Protein AF-A0A924TWP7-F1 (afdb_monomer)

Solvent-accessible surface area (backbone atoms only — not comparable to full-atom values): 13805 Å² total; per-residue (Å²): 132,96,75,80,80,77,83,76,76,81,93,48,78,92,70,62,87,70,60,68,44,58,53,52,45,54,48,52,57,22,27,45,23,12,61,74,40,80,35,20,64,50,26,69,72,67,73,44,86,39,40,31,31,48,67,38,60,46,80,79,21,34,34,19,25,21,45,32,36,36,64,39,93,91,61,55,53,77,50,73,31,76,46,66,52,98,64,91,44,61,69,41,100,81,49,30,6,54,65,56,13,35,57,56,46,44,59,49,48,63,60,74,47,62,92,56,79,81,39,74,84,79,81,81,48,82,62,47,38,77,56,93,95,43,73,38,49,45,96,49,68,85,62,85,61,86,90,68,79,92,62,83,88,76,73,76,83,79,72,94,74,83,86,88,87,80,89,77,81,88,76,80,86,76,80,84,77,79,77,79,79,80,77,75,80,75,82,75,78,78,78,76,80,77,80,81,78,81,81,77,83,78,81,80,82,79,82,85,75,134

Structure (mmCIF, N/CA/C/O backbone):
data_AF-A0A924TWP7-F1
#
_entry.id   AF-A0A924TWP7-F1
#
loop_
_atom_site.group_PDB
_atom_site.id
_atom_site.type_symbol
_atom_site.label_atom_id
_atom_site.label_alt_id
_atom_site.label_comp_id
_atom_site.label_asym_id
_atom_site.label_entity_id
_atom_site.label_seq_id
_atom_site.pdbx_PDB_ins_code
_atom_site.Cartn_x
_atom_site.Cartn_y
_atom_site.Cartn_z
_atom_site.occupancy
_atom_site.B_iso_or_equiv
_atom_site.auth_seq_id
_atom_site.auth_comp_id
_atom_site.auth_asym_id
_atom_site.auth_atom_id
_atom_site.pdbx_PDB_model_num
ATOM 1 N N . VAL A 1 1 ? -22.968 1.587 -1.495 1.00 69.06 1 VAL A N 1
ATOM 2 C CA . VAL A 1 1 ? -22.016 2.551 -2.088 1.00 69.06 1 VAL A CA 1
ATOM 3 C C . VAL A 1 1 ? -22.527 3.937 -1.753 1.00 69.06 1 VAL A C 1
ATOM 5 O O . VAL A 1 1 ? -23.678 4.209 -2.061 1.00 69.06 1 VAL A O 1
ATOM 8 N N . VAL A 1 2 ? -21.747 4.742 -1.027 1.00 81.56 2 VAL A N 1
ATOM 9 C CA . VAL A 1 2 ? -22.157 6.107 -0.625 1.00 81.56 2 VAL A CA 1
ATOM 10 C C . VAL A 1 2 ? -21.850 7.114 -1.738 1.00 81.56 2 VAL A C 1
ATOM 12 O O . VAL A 1 2 ? -22.566 8.093 -1.907 1.00 81.56 2 VAL A O 1
ATOM 15 N N . PHE A 1 3 ? -20.821 6.833 -2.538 1.00 88.38 3 PHE A N 1
ATOM 16 C CA . PHE A 1 3 ? -20.435 7.604 -3.709 1.00 88.38 3 PHE A CA 1
ATOM 17 C C . PHE A 1 3 ? -19.711 6.695 -4.706 1.00 88.38 3 PHE A C 1
ATOM 19 O O . PHE A 1 3 ? -18.926 5.838 -4.297 1.00 88.38 3 PHE A O 1
ATOM 26 N N . GLU A 1 4 ? -19.966 6.892 -5.997 1.00 89.19 4 GLU A N 1
ATOM 27 C CA . GLU A 1 4 ? -19.262 6.229 -7.092 1.00 89.19 4 GLU A CA 1
ATOM 28 C C . GLU A 1 4 ? -18.694 7.303 -8.018 1.00 89.19 4 GLU A C 1
ATOM 30 O O . GLU A 1 4 ? -19.421 8.172 -8.501 1.00 89.19 4 GLU A O 1
ATOM 35 N N . ALA A 1 5 ? -17.378 7.273 -8.221 1.00 87.44 5 ALA A N 1
ATOM 36 C CA . ALA A 1 5 ? -16.719 8.217 -9.109 1.00 87.44 5 ALA A CA 1
ATOM 37 C C . ALA A 1 5 ? -17.000 7.846 -10.577 1.00 87.44 5 ALA A C 1
ATOM 39 O O . ALA A 1 5 ? -17.035 6.657 -10.904 1.00 87.44 5 ALA A O 1
ATOM 40 N N . PRO A 1 6 ? -17.151 8.832 -11.480 1.00 89.69 6 PRO A N 1
ATOM 41 C CA . PRO A 1 6 ? -17.214 8.551 -12.909 1.00 89.69 6 PRO A CA 1
ATOM 42 C C . PRO A 1 6 ? -15.931 7.854 -13.378 1.00 89.69 6 PRO A C 1
ATOM 44 O O . PRO A 1 6 ? -14.857 8.041 -12.799 1.00 89.69 6 PRO A O 1
ATOM 47 N N . ALA A 1 7 ? -16.044 7.061 -14.447 1.00 85.88 7 ALA A N 1
ATOM 48 C CA . ALA A 1 7 ? -14.907 6.336 -14.999 1.00 85.88 7 ALA A CA 1
ATOM 49 C C . ALA A 1 7 ? -13.755 7.305 -15.340 1.00 85.88 7 ALA A C 1
ATOM 51 O O . ALA A 1 7 ? -14.000 8.347 -15.960 1.00 85.88 7 ALA A O 1
ATOM 52 N N . PRO A 1 8 ? -12.506 6.987 -14.950 1.00 81.62 8 PRO A N 1
ATOM 53 C CA . PRO A 1 8 ? -11.372 7.839 -15.265 1.00 81.62 8 PRO A CA 1
ATOM 54 C C . PRO A 1 8 ? -11.138 7.883 -16.783 1.00 81.62 8 PRO A C 1
ATOM 56 O O . PRO A 1 8 ? -11.470 6.922 -17.487 1.00 81.62 8 PRO A O 1
ATOM 59 N N . PRO A 1 9 ? -10.538 8.969 -17.302 1.00 82.50 9 PRO A N 1
ATOM 60 C CA . PRO A 1 9 ? -10.109 9.013 -18.693 1.00 82.50 9 PRO A CA 1
ATOM 61 C C . PRO A 1 9 ? -9.115 7.883 -18.993 1.00 82.50 9 PRO A C 1
ATOM 63 O O . PRO A 1 9 ? -8.478 7.326 -18.091 1.00 82.50 9 PRO A O 1
ATOM 66 N N . ALA A 1 10 ? -8.974 7.549 -20.278 1.00 84.25 10 ALA A N 1
ATOM 67 C CA . ALA A 1 10 ? -7.990 6.568 -20.719 1.00 84.25 10 ALA A CA 1
ATOM 68 C C . ALA A 1 10 ? -6.587 6.962 -20.232 1.00 84.25 10 ALA A C 1
ATOM 70 O O . ALA A 1 10 ? -6.223 8.138 -20.223 1.00 84.25 10 ALA A O 1
ATOM 71 N N . ARG A 1 11 ? -5.805 5.966 -19.802 1.00 82.88 11 ARG A N 1
ATOM 72 C CA . ARG A 1 11 ? -4.434 6.187 -19.337 1.00 82.88 11 ARG A CA 1
ATOM 73 C C . ARG A 1 11 ? -3.585 6.661 -20.515 1.00 82.88 11 ARG A C 1
ATOM 75 O O . ARG A 1 11 ? -3.442 5.931 -21.490 1.00 82.88 11 ARG A O 1
ATOM 82 N N . ASP A 1 12 ? -3.037 7.862 -20.391 1.00 85.94 12 ASP A N 1
ATOM 83 C CA . ASP A 1 12 ? -2.164 8.502 -21.372 1.00 85.94 12 ASP A CA 1
ATOM 84 C C . ASP A 1 12 ? -0.807 8.789 -20.719 1.00 85.94 12 ASP A C 1
ATOM 86 O O . ASP A 1 12 ? -0.738 9.247 -19.575 1.00 85.94 12 ASP A O 1
ATOM 90 N N . GLU A 1 13 ? 0.274 8.531 -21.450 1.00 87.88 13 GLU A N 1
ATOM 91 C CA . GLU A 1 13 ? 1.634 8.866 -21.033 1.00 87.88 13 GLU A CA 1
ATOM 92 C C . GLU A 1 13 ? 1.815 10.369 -20.802 1.00 87.88 13 GLU A C 1
ATOM 94 O O . GLU A 1 13 ? 2.573 10.761 -19.914 1.00 87.88 13 GLU A O 1
ATOM 99 N N . ALA A 1 14 ? 1.059 11.218 -21.505 1.00 89.12 14 ALA A N 1
ATOM 100 C CA . ALA A 1 14 ? 1.042 12.658 -21.256 1.00 89.12 14 ALA A CA 1
ATOM 101 C C . ALA A 1 14 ? 0.531 13.028 -19.846 1.00 89.12 14 ALA A C 1
ATOM 103 O O . ALA A 1 14 ? 0.835 14.111 -19.347 1.00 89.12 14 ALA A O 1
ATOM 104 N N . LEU A 1 15 ? -0.217 12.135 -19.185 1.00 88.75 15 LEU A N 1
ATOM 105 C CA . LEU A 1 15 ? -0.714 12.309 -17.815 1.00 88.75 15 LEU A CA 1
ATOM 106 C C . LEU A 1 15 ? 0.219 11.693 -16.756 1.00 88.75 15 LEU A C 1
ATOM 108 O O . LEU A 1 15 ? -0.098 11.724 -15.563 1.00 88.75 15 LEU A O 1
ATOM 112 N N . ARG A 1 16 ? 1.362 11.112 -17.150 1.00 90.81 16 ARG A N 1
ATOM 113 C CA . ARG A 1 16 ? 2.301 10.486 -16.211 1.00 90.81 16 ARG A CA 1
ATOM 114 C C . ARG A 1 16 ? 2.995 11.543 -15.350 1.00 90.81 16 ARG A C 1
ATOM 116 O O . ARG A 1 16 ? 3.840 12.297 -15.816 1.00 90.81 16 ARG A O 1
ATOM 123 N N . VAL A 1 17 ? 2.699 11.518 -14.051 1.00 94.94 17 VAL A N 1
ATOM 124 C CA . VAL A 1 17 ? 3.269 12.452 -13.063 1.00 94.94 17 VAL A CA 1
ATOM 125 C C . VAL A 1 17 ? 4.512 11.924 -12.335 1.00 94.94 17 VAL A C 1
ATOM 127 O O . VAL A 1 17 ? 5.254 12.709 -11.753 1.00 94.94 17 VAL A O 1
ATOM 130 N N . VAL A 1 18 ? 4.763 10.608 -12.358 1.00 94.81 18 VAL A N 1
ATOM 131 C CA . VAL A 1 18 ? 5.907 9.976 -11.675 1.00 94.81 18 VAL A CA 1
ATOM 132 C C . VAL A 1 18 ? 6.685 9.070 -12.645 1.00 94.81 18 VAL A C 1
ATOM 134 O O . VAL A 1 18 ? 6.067 8.264 -13.346 1.00 94.81 18 VAL A O 1
ATOM 137 N N . PRO A 1 19 ? 8.032 9.144 -12.691 1.00 94.44 19 PRO A N 1
ATOM 138 C CA . PRO A 1 19 ? 8.855 8.250 -13.511 1.00 94.44 19 PRO A CA 1
ATOM 139 C C . PRO A 1 19 ? 8.713 6.767 -13.133 1.00 94.44 19 PRO A C 1
ATOM 141 O O . PRO A 1 19 ? 8.590 6.430 -11.956 1.00 94.44 19 PRO A O 1
ATOM 144 N N . ALA A 1 20 ? 8.840 5.867 -14.118 1.00 93.50 20 ALA A N 1
ATOM 145 C CA . ALA A 1 20 ? 8.705 4.416 -13.913 1.00 93.50 20 ALA A CA 1
ATOM 146 C C . ALA A 1 20 ? 9.654 3.865 -12.836 1.00 93.50 20 ALA A C 1
ATOM 148 O O . ALA A 1 20 ? 9.230 3.103 -11.972 1.00 93.50 20 ALA A O 1
ATOM 149 N N . ARG A 1 21 ? 10.924 4.293 -12.850 1.00 95.56 21 ARG A N 1
ATOM 150 C CA . ARG A 1 21 ? 11.940 3.879 -11.869 1.00 95.56 21 ARG A CA 1
ATOM 151 C C . ARG A 1 21 ? 11.564 4.226 -10.424 1.00 95.56 21 ARG A C 1
ATOM 153 O O . ARG A 1 21 ? 11.790 3.423 -9.526 1.00 95.56 21 ARG A O 1
ATOM 160 N N . ASN A 1 22 ? 10.924 5.380 -10.209 1.00 96.12 22 ASN A N 1
ATOM 161 C CA . ASN A 1 22 ? 10.485 5.805 -8.882 1.00 96.12 22 ASN A CA 1
ATOM 162 C C . ASN A 1 22 ? 9.318 4.927 -8.414 1.00 96.12 22 ASN A C 1
ATOM 164 O O . ASN A 1 22 ? 9.347 4.429 -7.295 1.00 96.12 22 ASN A O 1
ATOM 168 N N . VAL A 1 23 ? 8.332 4.688 -9.290 1.00 94.75 23 VAL A N 1
ATOM 169 C CA . VAL A 1 23 ? 7.201 3.789 -8.999 1.00 94.75 23 VAL A CA 1
ATOM 170 C C . VAL A 1 23 ? 7.698 2.385 -8.662 1.00 94.75 23 VAL A C 1
ATOM 172 O O . VAL A 1 23 ? 7.241 1.797 -7.689 1.00 94.75 23 VAL A O 1
ATOM 175 N N . PHE A 1 24 ? 8.658 1.857 -9.422 1.00 95.62 24 PHE A N 1
ATOM 176 C CA . PHE A 1 24 ? 9.210 0.526 -9.189 1.00 95.62 24 PHE A CA 1
ATOM 177 C C . PHE A 1 24 ? 9.877 0.398 -7.810 1.00 95.62 24 PHE A C 1
ATOM 179 O O . PHE A 1 24 ? 9.584 -0.542 -7.067 1.00 95.62 24 PHE A O 1
ATOM 186 N N . ILE A 1 25 ? 10.722 1.363 -7.432 1.00 95.94 25 ILE A N 1
ATOM 187 C CA . ILE A 1 25 ? 11.381 1.365 -6.118 1.00 95.94 25 ILE A CA 1
ATOM 188 C C . ILE A 1 25 ? 10.347 1.535 -5.000 1.00 95.94 25 ILE A C 1
ATOM 190 O O . ILE A 1 25 ? 10.353 0.767 -4.042 1.00 95.94 25 ILE A O 1
ATOM 194 N N . THR A 1 26 ? 9.403 2.473 -5.131 1.00 96.38 26 THR A N 1
ATOM 195 C CA . THR A 1 26 ? 8.332 2.652 -4.136 1.00 96.38 26 THR A CA 1
ATOM 196 C C . THR A 1 26 ? 7.483 1.392 -3.980 1.00 96.38 26 THR A C 1
ATOM 198 O O . THR A 1 26 ? 7.191 0.993 -2.856 1.00 96.38 26 THR A O 1
ATOM 201 N N . ASN A 1 27 ? 7.128 0.725 -5.078 1.00 95.69 27 ASN A N 1
ATOM 202 C CA . ASN A 1 27 ? 6.393 -0.534 -5.023 1.00 95.69 27 ASN A CA 1
ATOM 203 C C . ASN A 1 27 ? 7.212 -1.624 -4.336 1.00 95.69 27 ASN A C 1
ATOM 205 O O . ASN A 1 27 ? 6.659 -2.355 -3.527 1.00 95.69 27 ASN A O 1
ATOM 209 N N . SER A 1 28 ? 8.516 -1.712 -4.594 1.00 95.12 28 SER A N 1
ATOM 210 C CA . SER A 1 28 ? 9.382 -2.679 -3.907 1.00 95.12 28 SER A CA 1
ATOM 211 C C . SER A 1 28 ? 9.345 -2.469 -2.389 1.00 95.12 28 SER A C 1
ATOM 213 O O . SER A 1 28 ? 8.992 -3.385 -1.652 1.00 95.12 28 SER A O 1
ATOM 215 N N . LEU A 1 29 ? 9.523 -1.224 -1.933 1.00 96.06 29 LEU A N 1
ATOM 216 C CA . LEU A 1 29 ? 9.436 -0.869 -0.511 1.00 96.06 29 LEU A CA 1
ATOM 217 C C . LEU A 1 29 ? 8.052 -1.173 0.097 1.00 96.06 29 LEU A C 1
ATOM 219 O O . LEU A 1 29 ? 7.942 -1.641 1.230 1.00 96.06 29 LEU A O 1
ATOM 223 N N . LEU A 1 30 ? 6.968 -0.917 -0.639 1.00 97.56 30 LEU A N 1
ATOM 224 C CA . LEU A 1 30 ? 5.604 -1.218 -0.184 1.00 97.56 30 LEU A CA 1
ATOM 225 C C . LEU A 1 30 ? 5.290 -2.721 -0.191 1.00 97.56 30 LEU A C 1
ATOM 227 O O . LEU A 1 30 ? 4.427 -3.162 0.574 1.00 97.56 30 LEU A O 1
ATOM 231 N N . ASN A 1 31 ? 5.959 -3.503 -1.040 1.00 96.44 31 ASN A N 1
ATOM 232 C CA . ASN A 1 31 ? 5.867 -4.960 -1.027 1.00 96.44 31 ASN A CA 1
ATOM 233 C C . ASN A 1 31 ? 6.512 -5.514 0.239 1.00 96.44 31 ASN A C 1
ATOM 235 O O . ASN A 1 31 ? 5.905 -6.334 0.919 1.00 96.44 31 ASN A O 1
ATOM 239 N N . ASP A 1 32 ? 7.681 -4.996 0.606 1.00 96.19 32 ASP A N 1
ATOM 240 C CA . ASP A 1 32 ? 8.405 -5.395 1.812 1.00 96.19 32 ASP A CA 1
ATOM 241 C C . ASP A 1 32 ? 7.600 -5.122 3.087 1.00 96.19 32 ASP A C 1
ATOM 243 O O . ASP A 1 32 ? 7.506 -5.975 3.976 1.00 96.19 32 ASP A O 1
ATOM 247 N N . VAL A 1 33 ? 6.896 -3.987 3.148 1.00 97.06 33 VAL A N 1
ATOM 248 C CA . VAL A 1 33 ? 5.952 -3.702 4.242 1.00 97.06 33 VAL A CA 1
ATOM 249 C C . VAL A 1 33 ? 4.853 -4.767 4.340 1.00 97.06 33 VAL A C 1
ATOM 251 O O . VAL A 1 33 ? 4.485 -5.166 5.450 1.00 97.06 33 VAL A O 1
ATOM 254 N N . ALA A 1 34 ? 4.337 -5.233 3.202 1.00 96.31 34 ALA A N 1
ATOM 255 C CA . ALA A 1 34 ? 3.308 -6.269 3.122 1.00 96.31 34 ALA A CA 1
ATOM 256 C C . ALA A 1 34 ? 3.856 -7.695 3.302 1.00 96.31 34 ALA A C 1
ATOM 258 O O . ALA A 1 34 ? 3.082 -8.597 3.626 1.00 96.31 34 ALA A O 1
ATOM 259 N N . ARG A 1 35 ? 5.164 -7.895 3.116 1.00 94.69 35 ARG A N 1
ATOM 260 C CA . ARG A 1 35 ? 5.851 -9.186 3.223 1.00 94.69 35 ARG A CA 1
ATOM 261 C C . ARG A 1 35 ? 6.365 -9.460 4.636 1.00 94.69 35 ARG A C 1
ATOM 263 O O . ARG A 1 35 ? 6.131 -10.543 5.163 1.00 94.69 35 ARG A O 1
ATOM 270 N N . TYR A 1 36 ? 7.050 -8.496 5.250 1.00 94.50 36 TYR A N 1
ATOM 271 C CA . TYR A 1 36 ? 7.673 -8.646 6.576 1.00 94.50 36 TYR A CA 1
ATOM 272 C C . TYR A 1 36 ? 7.558 -7.412 7.485 1.00 94.50 36 TYR A C 1
ATOM 274 O O . TYR A 1 36 ? 7.941 -7.480 8.650 1.00 94.50 36 TYR A O 1
ATOM 282 N N . GLY A 1 37 ? 7.019 -6.292 6.998 1.00 93.88 37 GLY A N 1
ATOM 283 C CA . GLY A 1 37 ? 6.804 -5.098 7.815 1.00 93.88 37 GLY A CA 1
ATOM 284 C C . GLY A 1 37 ? 5.494 -5.102 8.609 1.00 93.88 37 GLY A C 1
ATOM 285 O O . GLY A 1 37 ? 4.889 -6.131 8.911 1.00 93.88 37 GLY A O 1
ATOM 286 N N . THR A 1 38 ? 5.005 -3.901 8.923 1.00 94.81 38 THR A N 1
ATOM 287 C CA . THR A 1 38 ? 3.778 -3.694 9.713 1.00 94.81 38 THR A CA 1
ATOM 288 C C . THR A 1 38 ? 2.507 -4.236 9.053 1.00 94.81 38 THR A C 1
ATOM 290 O O . THR A 1 38 ? 1.477 -4.346 9.719 1.00 94.81 38 THR A O 1
ATOM 293 N N . ALA A 1 39 ? 2.562 -4.585 7.764 1.00 95.50 39 ALA A N 1
ATOM 294 C CA . ALA A 1 39 ? 1.454 -5.150 7.009 1.00 95.50 39 ALA A CA 1
ATOM 295 C C . ALA A 1 39 ? 1.659 -6.624 6.626 1.00 95.50 39 ALA A C 1
ATOM 297 O O . ALA A 1 39 ? 0.880 -7.136 5.826 1.00 95.50 39 ALA A O 1
ATOM 298 N N . ALA A 1 40 ? 2.638 -7.323 7.218 1.00 95.38 40 ALA A N 1
ATOM 299 C CA . ALA A 1 40 ? 2.990 -8.714 6.893 1.00 95.38 40 ALA A CA 1
ATOM 300 C C . ALA A 1 40 ? 1.792 -9.688 6.857 1.00 95.38 40 ALA A C 1
ATOM 302 O O . ALA A 1 40 ? 1.765 -10.650 6.087 1.00 95.38 40 ALA A O 1
ATOM 303 N N . ARG A 1 41 ? 0.750 -9.426 7.664 1.00 96.00 41 ARG A N 1
ATOM 304 C CA . ARG A 1 41 ? -0.482 -10.234 7.669 1.00 96.00 41 ARG A CA 1
ATOM 305 C C . ARG A 1 41 ? -1.215 -10.224 6.324 1.00 96.00 41 ARG A C 1
ATOM 307 O O . ARG A 1 41 ? -1.920 -11.187 6.051 1.00 96.00 41 ARG A O 1
ATOM 314 N N . ALA A 1 42 ? -1.054 -9.191 5.493 1.00 97.19 42 ALA A N 1
ATOM 315 C CA . ALA A 1 42 ? -1.691 -9.107 4.181 1.00 97.19 42 ALA A CA 1
ATOM 316 C C . ALA A 1 42 ? -1.270 -10.273 3.281 1.00 97.19 42 ALA A C 1
ATOM 318 O O . ALA A 1 42 ? -2.115 -11.067 2.868 1.00 97.19 42 ALA A O 1
ATOM 319 N N . GLN A 1 43 ? 0.035 -10.416 3.026 1.00 96.81 43 GLN A N 1
ATOM 320 C CA . GLN A 1 43 ? 0.546 -11.528 2.225 1.00 96.81 43 GLN A CA 1
ATOM 321 C C . GLN A 1 43 ? 0.416 -12.857 2.971 1.00 96.81 43 GLN A C 1
ATOM 323 O O . GLN A 1 43 ? 0.016 -13.849 2.365 1.00 96.81 43 GLN A O 1
ATOM 328 N N . GLY A 1 44 ? 0.675 -12.874 4.284 1.00 96.88 44 GLY A N 1
ATOM 329 C CA . GLY A 1 44 ? 0.597 -14.093 5.091 1.00 96.88 44 GLY A CA 1
ATOM 330 C C . GLY A 1 44 ? -0.791 -14.746 5.111 1.00 96.88 44 GLY A C 1
ATOM 331 O O . GLY A 1 44 ? -0.881 -15.969 5.094 1.00 96.88 44 GLY A O 1
ATOM 332 N N . GLN A 1 45 ? -1.872 -13.957 5.119 1.00 97.75 45 GLN A N 1
ATOM 333 C CA . GLN A 1 45 ? -3.242 -14.489 5.132 1.00 97.75 45 GLN A CA 1
ATOM 334 C C . GLN A 1 45 ? -3.821 -14.711 3.734 1.00 97.75 45 GLN A C 1
ATOM 336 O O . GLN A 1 45 ? -4.594 -15.646 3.542 1.00 97.75 45 GLN A O 1
ATOM 341 N N . LEU A 1 46 ? -3.472 -13.865 2.759 1.00 97.06 46 LEU A N 1
ATOM 342 C CA . LEU A 1 46 ? -3.989 -13.996 1.393 1.00 97.06 46 LEU A CA 1
ATOM 343 C C . LEU A 1 46 ? -3.175 -14.977 0.541 1.00 97.06 46 LEU A C 1
ATOM 345 O O . LEU A 1 46 ? -3.679 -15.444 -0.477 1.00 97.06 46 LEU A O 1
ATOM 349 N N . GLY A 1 47 ? -1.943 -15.305 0.944 1.00 96.06 47 GLY A N 1
ATOM 350 C CA . GLY A 1 47 ? -1.073 -16.251 0.243 1.00 96.06 47 GLY A CA 1
ATOM 351 C C . GLY A 1 47 ? -0.568 -15.729 -1.104 1.00 96.06 47 GLY A C 1
ATOM 352 O O . GLY A 1 47 ? -0.429 -16.502 -2.050 1.00 96.06 47 GLY A O 1
ATOM 353 N N . ARG A 1 48 ? -0.341 -14.415 -1.223 1.00 94.69 48 ARG A N 1
ATOM 354 C CA . ARG A 1 48 ? 0.013 -13.754 -2.489 1.00 94.69 48 ARG A CA 1
ATOM 355 C C . ARG A 1 48 ? 1.184 -12.795 -2.320 1.00 94.69 48 ARG A C 1
ATOM 357 O O . ARG A 1 48 ? 1.194 -12.024 -1.370 1.00 94.69 48 ARG A O 1
ATOM 364 N N . GLY A 1 49 ? 2.119 -12.805 -3.271 1.00 95.12 49 GLY A N 1
ATOM 365 C CA . GLY A 1 49 ? 3.269 -11.888 -3.301 1.00 95.12 49 GLY A CA 1
ATOM 366 C C . GLY A 1 49 ? 3.025 -10.581 -4.065 1.00 95.12 49 GLY A C 1
ATOM 367 O O . GLY A 1 49 ? 3.851 -9.677 -4.005 1.00 95.12 49 GLY A O 1
ATOM 368 N N . ASP A 1 50 ? 1.893 -10.453 -4.762 1.00 95.81 50 ASP A N 1
ATOM 369 C CA . ASP A 1 50 ? 1.542 -9.292 -5.593 1.00 95.81 50 ASP A CA 1
ATOM 370 C C . ASP A 1 50 ? 0.760 -8.209 -4.829 1.00 95.81 50 ASP A C 1
ATOM 372 O O . ASP A 1 50 ? 0.007 -7.436 -5.427 1.00 95.81 50 ASP A O 1
ATOM 376 N N . LEU A 1 51 ? 0.925 -8.166 -3.502 1.00 97.31 51 LEU A N 1
ATOM 377 C CA . LEU A 1 51 ? 0.252 -7.226 -2.609 1.00 97.31 51 LEU A CA 1
ATOM 378 C C . LEU A 1 51 ? 1.236 -6.215 -2.034 1.00 97.31 51 LEU A C 1
ATOM 380 O O . LEU A 1 51 ? 2.328 -6.565 -1.582 1.00 97.31 51 LEU A O 1
ATOM 384 N N . TYR A 1 52 ? 0.792 -4.968 -2.000 1.00 97.69 52 TYR A N 1
ATOM 385 C CA . TYR A 1 52 ? 1.580 -3.806 -1.626 1.00 97.69 52 TYR A CA 1
ATOM 386 C C . TYR A 1 52 ? 0.750 -2.945 -0.684 1.00 97.69 52 TYR A C 1
ATOM 388 O O . TYR A 1 52 ? -0.462 -2.814 -0.879 1.00 97.69 52 TYR A O 1
ATOM 396 N N . GLY A 1 53 ? 1.363 -2.320 0.317 1.00 97.44 53 GLY A N 1
ATOM 397 C CA . GLY A 1 53 ? 0.605 -1.387 1.141 1.00 97.44 53 GLY A CA 1
ATOM 398 C C . GLY A 1 53 ? 1.367 -0.777 2.297 1.00 97.44 53 GLY A C 1
ATOM 399 O O . GLY A 1 53 ? 2.506 -1.133 2.591 1.00 97.44 53 GLY A O 1
ATOM 400 N N . LYS A 1 54 ? 0.708 0.168 2.962 1.00 98.06 54 LYS A N 1
ATOM 401 C CA . LYS A 1 54 ? 1.266 0.902 4.090 1.00 98.06 54 LYS A CA 1
ATOM 402 C C . LYS A 1 54 ? 0.223 1.103 5.179 1.00 98.06 54 LYS A C 1
ATOM 404 O O . LYS A 1 54 ? -0.911 1.503 4.923 1.00 98.06 54 LYS A O 1
ATOM 409 N N . THR A 1 55 ? 0.648 0.870 6.418 1.00 96.25 55 THR A N 1
ATOM 410 C CA . THR A 1 55 ? -0.103 1.253 7.617 1.00 96.25 55 THR A CA 1
ATOM 411 C C . THR A 1 55 ? 0.083 2.741 7.914 1.00 96.25 55 THR A C 1
ATOM 413 O O . THR A 1 55 ? 1.220 3.236 7.888 1.00 96.25 55 THR A O 1
ATOM 416 N N . GLY A 1 56 ? -1.010 3.419 8.258 1.00 92.94 56 GLY A N 1
ATOM 417 C CA . GLY A 1 56 ? -1.024 4.764 8.830 1.00 92.94 56 GLY A CA 1
ATOM 418 C C . GLY A 1 56 ? -1.732 4.768 10.186 1.00 92.94 56 GLY A C 1
ATOM 419 O O . GLY A 1 56 ? -2.749 4.101 10.358 1.00 92.94 56 GLY A O 1
ATOM 420 N N . THR A 1 57 ? -1.187 5.513 11.142 1.00 90.19 57 THR A N 1
ATOM 421 C CA . THR A 1 57 ? -1.796 5.769 12.454 1.00 90.19 57 THR A CA 1
ATOM 422 C C . THR A 1 57 ? -1.501 7.227 12.787 1.00 90.19 57 THR A C 1
ATOM 424 O O . THR A 1 57 ? -0.340 7.632 12.679 1.00 90.19 57 THR A O 1
ATOM 427 N N . THR A 1 58 ? -2.514 8.025 13.127 1.00 87.62 58 THR A N 1
ATOM 428 C CA . THR A 1 58 ? -2.296 9.412 13.570 1.00 87.62 58 THR A CA 1
ATOM 429 C C . THR A 1 58 ? -1.866 9.458 15.038 1.00 87.62 58 THR A C 1
ATOM 431 O O . THR A 1 58 ? -1.932 8.458 15.759 1.00 87.62 58 THR A O 1
ATOM 434 N N . ASN A 1 59 ? -1.378 10.620 15.482 1.00 84.56 59 ASN A N 1
ATOM 435 C CA . ASN A 1 59 ? -1.071 10.846 16.895 1.00 84.56 59 ASN A CA 1
ATOM 436 C C . ASN A 1 59 ? -2.310 10.573 17.759 1.00 84.56 59 ASN A C 1
ATOM 438 O O . ASN A 1 59 ? -3.440 10.755 17.308 1.00 84.56 59 ASN A O 1
ATOM 442 N N . ASP A 1 60 ? -2.087 10.088 18.981 1.00 83.00 60 ASP A N 1
ATOM 443 C CA . ASP A 1 60 ? -3.140 9.711 19.938 1.00 83.00 60 ASP A CA 1
ATOM 444 C C . ASP A 1 60 ? -4.144 8.659 19.419 1.00 83.00 60 ASP A C 1
ATOM 446 O O . ASP A 1 60 ? -5.180 8.413 20.043 1.00 83.00 60 ASP A O 1
ATOM 450 N N . ALA A 1 61 ? -3.813 7.994 18.302 1.00 85.44 61 ALA A N 1
ATOM 451 C CA . ALA A 1 61 ? -4.620 6.972 17.644 1.00 85.44 61 ALA A CA 1
ATOM 452 C C . ALA A 1 61 ? -6.045 7.446 17.315 1.00 85.44 61 ALA A C 1
ATOM 454 O O . ALA A 1 61 ? -7.000 6.697 17.492 1.00 85.44 61 ALA A O 1
ATOM 455 N N . VAL A 1 62 ? -6.203 8.690 16.855 1.00 89.50 62 VAL A N 1
ATOM 456 C CA . VAL A 1 62 ? -7.513 9.215 16.421 1.00 89.50 62 VAL A CA 1
ATOM 457 C C . VAL A 1 62 ? -7.969 8.564 15.109 1.00 89.50 62 VAL A C 1
ATOM 459 O O . VAL A 1 62 ? -9.156 8.316 14.914 1.00 89.50 62 VAL A O 1
ATOM 462 N N . ASP A 1 63 ? -7.018 8.218 14.239 1.00 91.00 63 ASP A N 1
ATOM 463 C CA . ASP A 1 63 ? -7.263 7.574 12.955 1.00 91.00 63 ASP A CA 1
ATOM 464 C C . ASP A 1 63 ? -6.356 6.364 12.748 1.00 91.00 63 ASP A C 1
ATOM 466 O O . ASP A 1 63 ? -5.136 6.411 12.964 1.00 91.00 63 ASP A O 1
ATOM 470 N N . ALA A 1 64 ? -6.944 5.306 12.199 1.00 94.31 64 ALA A N 1
ATOM 471 C CA . ALA A 1 64 ? -6.241 4.139 11.700 1.00 94.31 64 ALA A CA 1
ATOM 472 C C . ALA A 1 64 ? -6.503 3.988 10.197 1.00 94.31 64 ALA A C 1
ATOM 474 O O . ALA A 1 64 ? -7.646 3.868 9.759 1.00 94.31 64 ALA A O 1
ATOM 475 N N . TRP A 1 65 ? -5.433 3.949 9.403 1.00 96.12 65 TRP A N 1
ATOM 476 C CA . TRP A 1 65 ? -5.499 3.800 7.952 1.00 96.12 65 TRP A CA 1
ATOM 477 C C . TRP A 1 65 ? -4.720 2.579 7.483 1.00 96.12 65 TRP A C 1
ATOM 479 O O . TRP A 1 65 ? -3.634 2.256 7.981 1.00 96.12 65 TRP A O 1
ATOM 489 N N . PHE A 1 66 ? -5.231 1.954 6.434 1.00 97.81 66 PHE A N 1
ATOM 490 C CA . PHE A 1 66 ? -4.449 1.071 5.594 1.00 97.81 66 PHE A CA 1
ATOM 491 C C . PHE A 1 66 ? -4.738 1.385 4.132 1.00 97.81 66 PHE A C 1
ATOM 493 O O . PHE A 1 66 ? -5.881 1.308 3.687 1.00 97.81 66 PHE A O 1
ATOM 500 N N . ALA A 1 67 ? -3.694 1.733 3.386 1.00 98.31 67 ALA A N 1
ATOM 501 C CA . ALA A 1 67 ? -3.764 1.923 1.946 1.00 98.31 67 ALA A CA 1
ATOM 502 C C . ALA A 1 67 ? -2.934 0.832 1.279 1.00 98.31 67 ALA A C 1
ATOM 504 O O . ALA A 1 67 ? -1.749 0.674 1.584 1.00 98.31 67 ALA A O 1
ATOM 505 N N . GLY A 1 68 ? -3.553 0.080 0.376 1.00 97.88 68 GLY A N 1
ATOM 506 C CA . GLY A 1 68 ? -2.888 -1.017 -0.304 1.00 97.88 68 GLY A CA 1
ATOM 507 C C . GLY A 1 68 ? -3.444 -1.262 -1.691 1.00 97.88 68 GLY A C 1
ATOM 508 O O . GLY A 1 68 ? -4.525 -0.793 -2.055 1.00 97.88 68 GLY A O 1
ATOM 509 N N . PHE A 1 69 ? -2.691 -2.015 -2.474 1.00 97.31 69 PHE A N 1
ATOM 510 C CA . PHE A 1 69 ? -3.084 -2.385 -3.818 1.00 97.31 69 PHE A CA 1
ATOM 511 C C . PHE A 1 69 ? -2.543 -3.755 -4.212 1.00 97.31 69 PHE A C 1
ATOM 513 O O . PHE A 1 69 ? -1.587 -4.272 -3.631 1.00 97.31 69 PHE A O 1
ATOM 520 N N . GLN A 1 70 ? -3.181 -4.323 -5.226 1.00 96.06 70 GLN A N 1
ATOM 521 C CA . GLN A 1 70 ? -2.711 -5.465 -5.986 1.00 96.06 70 GLN A CA 1
ATOM 522 C C . GLN A 1 70 ? -2.327 -4.965 -7.381 1.00 96.06 70 GLN A C 1
ATOM 524 O O . GLN A 1 70 ? -3.108 -4.260 -8.023 1.00 96.06 70 GLN A O 1
ATOM 529 N N . ALA A 1 71 ? -1.119 -5.289 -7.841 1.00 87.94 71 ALA A N 1
ATOM 530 C CA . ALA A 1 71 ? -0.660 -4.917 -9.179 1.00 87.94 71 ALA A CA 1
ATOM 531 C C . ALA A 1 71 ? -0.916 -6.075 -10.150 1.00 87.94 71 ALA A C 1
ATOM 533 O O . ALA A 1 71 ? -0.211 -7.076 -10.114 1.00 87.94 71 ALA A O 1
ATOM 534 N N . GLY A 1 72 ? -1.945 -5.960 -10.995 1.00 80.88 72 GLY A N 1
ATOM 535 C CA . GLY A 1 72 ? -2.361 -7.010 -11.927 1.00 80.88 72 GLY A CA 1
ATOM 536 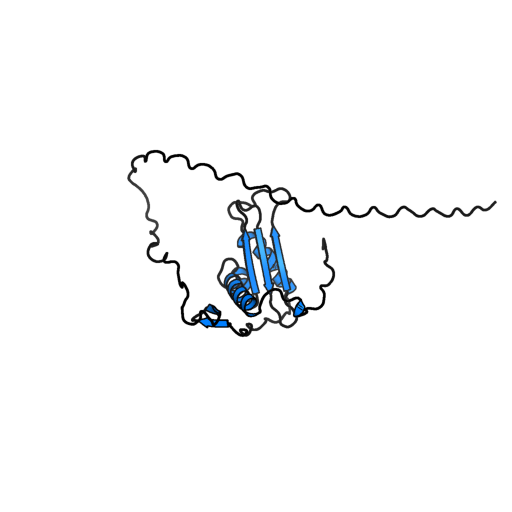C C . GLY A 1 72 ? -2.077 -6.684 -13.400 1.00 80.88 72 GLY A C 1
ATOM 537 O O . GLY A 1 72 ? -2.163 -5.517 -13.791 1.00 80.88 72 GLY A O 1
ATOM 538 N N . PRO A 1 73 ? -1.814 -7.700 -14.248 1.00 65.25 73 PRO A N 1
ATOM 539 C CA . PRO A 1 73 ? -1.579 -7.519 -15.686 1.00 65.25 73 PRO A CA 1
ATOM 540 C C . PRO A 1 73 ? -2.822 -7.043 -16.457 1.00 65.25 73 PRO A C 1
ATOM 542 O O . PRO A 1 73 ? -2.689 -6.392 -17.487 1.00 65.25 73 PRO A O 1
ATOM 545 N N . ALA A 1 74 ? -4.030 -7.315 -15.950 1.00 63.88 74 ALA A N 1
ATOM 546 C CA . ALA A 1 74 ? -5.302 -6.871 -16.535 1.00 63.88 74 ALA A CA 1
ATOM 547 C C . ALA A 1 74 ? -5.853 -5.585 -15.880 1.00 63.88 74 ALA A C 1
ATOM 549 O O . ALA A 1 74 ? -7.039 -5.282 -15.987 1.00 63.88 74 ALA A O 1
ATOM 550 N N . GLY A 1 75 ? -4.992 -4.840 -15.178 1.00 73.88 75 GLY A N 1
ATOM 551 C CA . GLY A 1 75 ? -5.387 -3.779 -14.258 1.00 73.88 75 GLY A CA 1
ATOM 552 C C . GLY A 1 75 ? -5.243 -4.233 -12.806 1.00 73.88 75 GLY A C 1
ATOM 553 O O . GLY A 1 75 ? -5.526 -5.377 -12.463 1.00 73.88 75 GLY A O 1
ATOM 554 N N . GLY A 1 76 ? -4.736 -3.333 -11.964 1.00 86.94 76 GLY A N 1
ATOM 555 C CA . GLY A 1 76 ? -4.612 -3.549 -10.526 1.00 86.94 76 GLY A CA 1
ATOM 556 C C . GLY A 1 76 ? -5.825 -3.035 -9.758 1.00 86.94 76 GLY A C 1
ATOM 557 O O . GLY A 1 76 ? -6.550 -2.161 -10.238 1.00 86.94 76 GLY A O 1
ATOM 558 N N . LEU A 1 77 ? -6.005 -3.549 -8.545 1.00 93.62 77 LEU A N 1
ATOM 559 C CA . LEU A 1 77 ? -7.023 -3.091 -7.606 1.00 93.62 77 LEU A CA 1
ATOM 560 C C . LEU A 1 77 ? -6.364 -2.290 -6.484 1.00 93.62 77 LEU A C 1
ATOM 562 O O . LEU A 1 77 ? -5.460 -2.790 -5.822 1.00 93.62 77 LEU A O 1
ATOM 566 N N . VAL A 1 78 ? -6.843 -1.072 -6.245 1.00 96.06 78 VAL A N 1
ATOM 567 C CA . VAL A 1 78 ? -6.445 -0.244 -5.100 1.00 96.06 78 VAL A CA 1
ATOM 568 C C . VAL A 1 78 ? -7.600 -0.213 -4.109 1.00 96.06 78 VAL A C 1
ATOM 570 O O . VAL A 1 78 ? -8.749 -0.025 -4.506 1.00 96.06 78 VAL A O 1
ATOM 573 N N . ALA A 1 79 ? -7.299 -0.375 -2.825 1.00 97.12 79 ALA A N 1
ATOM 574 C CA . ALA A 1 79 ? -8.271 -0.226 -1.755 1.00 97.12 79 ALA A CA 1
ATOM 575 C C . ALA A 1 79 ? -7.649 0.513 -0.568 1.00 97.12 79 ALA A C 1
ATOM 577 O O . ALA A 1 79 ? -6.489 0.296 -0.208 1.00 97.12 79 ALA A O 1
ATOM 578 N N . VAL A 1 80 ? -8.446 1.381 0.047 1.00 97.81 80 VAL A N 1
ATOM 579 C CA . VAL A 1 80 ? -8.065 2.149 1.230 1.00 97.81 80 VAL A CA 1
ATOM 580 C C . VAL A 1 80 ? -9.135 1.939 2.286 1.00 97.81 80 VAL A C 1
ATOM 582 O O . VAL A 1 80 ? -10.325 2.046 1.997 1.00 97.81 80 VAL A O 1
ATOM 585 N N . VAL A 1 81 ? -8.700 1.627 3.499 1.00 97.75 81 VAL A N 1
ATOM 586 C CA . VAL A 1 81 ? -9.560 1.520 4.672 1.00 97.75 81 VAL A CA 1
ATOM 587 C C . VAL A 1 81 ? -9.138 2.580 5.672 1.00 97.75 81 VAL A C 1
ATOM 589 O O . VAL A 1 81 ? -7.953 2.723 5.973 1.00 97.75 81 VAL A O 1
ATOM 592 N N . TRP A 1 82 ? -10.134 3.275 6.201 1.00 95.69 82 TRP A N 1
ATOM 593 C CA . TRP A 1 82 ? -10.011 4.201 7.311 1.00 95.69 82 TRP A CA 1
ATOM 594 C C . TRP A 1 82 ? -10.978 3.812 8.411 1.00 95.69 82 TRP A C 1
ATOM 596 O O . TRP A 1 82 ? -12.111 3.414 8.131 1.00 95.69 82 TRP A O 1
ATOM 606 N N . LEU A 1 83 ? -10.518 3.948 9.647 1.00 93.69 83 LEU A N 1
ATOM 607 C CA . LEU A 1 83 ? -11.351 3.939 10.831 1.00 93.69 83 LEU A CA 1
ATOM 608 C C . LEU A 1 83 ? -11.009 5.169 11.660 1.00 93.69 83 LEU A C 1
ATOM 610 O O . LEU A 1 83 ? -9.837 5.480 11.880 1.00 93.69 83 LEU A O 1
ATOM 614 N N . GLY A 1 84 ? -12.060 5.814 12.131 1.00 93.12 84 GLY A N 1
ATOM 615 C CA . GLY A 1 84 ? -12.043 6.976 12.994 1.00 93.12 84 GLY A CA 1
ATOM 616 C C . GLY A 1 84 ? -13.469 7.236 13.460 1.00 93.12 84 GLY A C 1
ATOM 617 O O . GLY A 1 84 ? -14.416 6.571 13.029 1.00 93.12 84 GLY A O 1
ATOM 618 N N . HIS A 1 85 ? -13.612 8.193 14.358 1.00 91.50 85 HIS A N 1
ATOM 619 C CA . HIS A 1 85 ? -14.915 8.676 14.785 1.00 91.50 85 HIS A CA 1
ATOM 620 C C . HIS A 1 85 ? -15.269 9.952 14.021 1.00 91.50 85 HIS A C 1
ATOM 622 O O . HIS A 1 85 ? -14.378 10.716 13.655 1.00 91.50 85 HIS A O 1
ATOM 628 N N . ASP A 1 86 ? -16.565 10.206 13.829 1.00 92.50 86 ASP A N 1
ATOM 629 C CA . ASP A 1 86 ? -17.037 11.459 13.222 1.00 92.50 86 ASP A CA 1
ATOM 630 C C . ASP A 1 86 ? -16.591 12.682 14.047 1.00 92.50 86 ASP A C 1
ATOM 632 O O . ASP A 1 86 ? -16.192 13.710 13.504 1.00 92.50 86 ASP A O 1
ATOM 636 N N . GLU A 1 87 ? -16.605 12.540 15.375 1.00 91.75 87 GLU A N 1
ATOM 637 C CA . GLU A 1 87 ? -16.023 13.485 16.327 1.00 91.75 87 GLU A CA 1
ATOM 638 C C . GLU A 1 87 ? -14.655 12.963 16.800 1.00 91.75 87 GLU A C 1
ATOM 640 O O . GLU A 1 87 ? -14.609 11.856 17.356 1.00 91.75 87 GLU A O 1
ATOM 645 N N . PRO A 1 88 ? -13.549 13.723 16.616 1.00 88.88 88 PRO A N 1
ATOM 646 C CA . PRO A 1 88 ? -12.196 13.252 16.905 1.00 88.88 88 PRO A CA 1
ATOM 647 C C . PRO A 1 88 ? -12.035 12.754 18.341 1.00 88.88 88 PRO A C 1
ATOM 649 O O . PRO A 1 88 ? -12.080 13.524 19.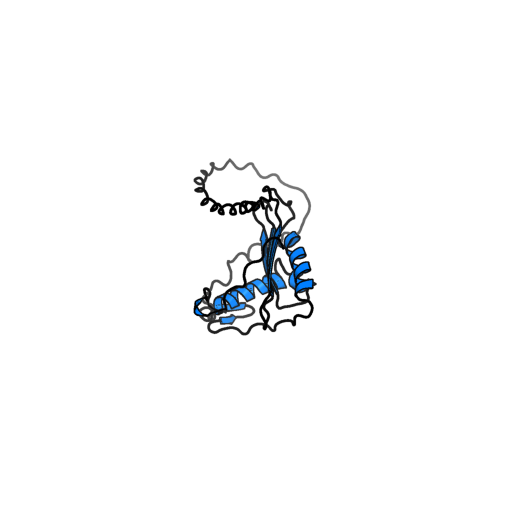301 1.00 88.88 88 PRO A O 1
ATOM 652 N N . GLN A 1 89 ? -11.805 11.454 18.481 1.00 89.69 89 GLN A N 1
ATOM 653 C CA . GLN A 1 89 ? -11.525 10.799 19.752 1.00 89.69 89 GLN A CA 1
ATOM 654 C C . GLN A 1 89 ? -10.585 9.617 19.513 1.00 89.69 89 GLN A C 1
ATOM 656 O O . GLN A 1 89 ? -10.540 9.060 18.417 1.00 89.69 89 GLN A O 1
ATOM 66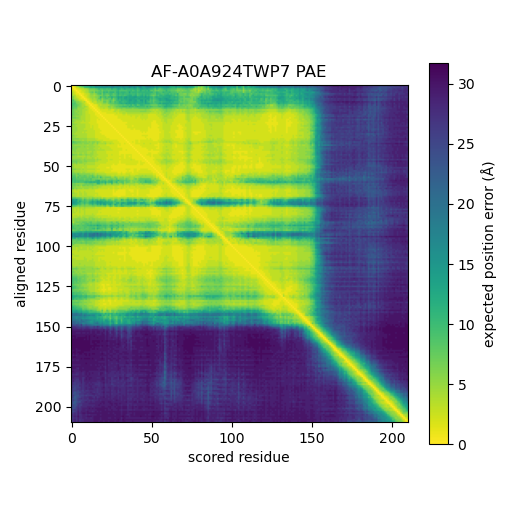1 N N . SER A 1 90 ? -9.814 9.256 20.537 1.00 89.06 90 SER A N 1
ATOM 662 C CA . SER A 1 90 ? -8.863 8.148 20.441 1.00 89.06 90 SER A CA 1
ATOM 663 C C . SER A 1 90 ? -9.588 6.821 20.216 1.00 89.06 90 SER A C 1
ATOM 665 O O . SER A 1 90 ? -10.531 6.499 20.939 1.00 89.06 90 SER A O 1
ATOM 667 N N . LEU A 1 91 ? -9.085 6.017 19.278 1.00 88.31 91 LEU A N 1
ATOM 668 C CA . LEU A 1 91 ? -9.526 4.640 19.037 1.00 88.31 91 LEU A CA 1
ATOM 669 C C . LEU A 1 91 ? -9.079 3.688 20.159 1.00 88.31 91 LEU A C 1
ATOM 671 O O . LEU A 1 91 ? -9.602 2.584 20.281 1.00 88.31 91 LEU A O 1
ATOM 675 N N . GLY A 1 92 ? -8.135 4.117 21.001 1.00 85.19 92 GLY A N 1
ATOM 676 C CA . GLY A 1 92 ? -7.579 3.336 22.100 1.00 85.19 92 GLY A CA 1
ATOM 677 C C . GLY A 1 92 ? -6.077 3.094 21.954 1.00 85.19 92 GLY A C 1
ATOM 678 O O . GLY A 1 92 ? -5.504 3.104 20.869 1.00 85.19 92 GLY A O 1
ATOM 679 N N . SER A 1 93 ? -5.412 2.836 23.081 1.00 73.00 93 SER A N 1
ATOM 680 C CA . SER A 1 93 ? -3.943 2.805 23.189 1.00 73.00 93 SER A CA 1
ATOM 681 C C . SER A 1 93 ? -3.242 1.648 22.463 1.00 73.00 93 SER A C 1
ATOM 683 O O . SER A 1 93 ? -2.013 1.607 22.424 1.00 73.00 93 SER A O 1
ATOM 685 N N . ARG A 1 94 ? -3.993 0.695 21.901 1.00 68.06 94 ARG A N 1
ATOM 686 C CA . ARG A 1 94 ? -3.465 -0.447 21.128 1.00 68.06 94 ARG A CA 1
ATOM 687 C C . ARG A 1 94 ? -3.968 -0.481 19.689 1.00 68.06 94 ARG A C 1
ATOM 689 O O . ARG A 1 94 ? -3.641 -1.409 18.949 1.00 68.06 94 ARG A O 1
ATOM 696 N N . GLU A 1 95 ? -4.710 0.541 19.288 1.00 80.12 95 GLU A N 1
ATOM 697 C CA . GLU A 1 95 ? -5.319 0.600 17.976 1.00 80.12 95 GLU A CA 1
ATOM 698 C C . GLU A 1 95 ? -4.382 1.286 16.980 1.00 80.12 95 GLU A C 1
ATOM 700 O O . GLU A 1 95 ? -3.898 2.397 17.181 1.00 80.12 95 GLU A O 1
ATOM 705 N N . SER A 1 96 ? -4.061 0.576 15.902 1.00 85.81 96 SER A N 1
ATOM 706 C CA . SER A 1 96 ? -3.155 1.043 14.848 1.00 85.81 96 SER A CA 1
ATOM 707 C C . SER A 1 96 ? -3.709 0.682 13.479 1.00 85.81 96 SER A C 1
ATOM 709 O O . SER A 1 96 ? -4.541 -0.222 13.364 1.00 85.81 96 SER A O 1
ATOM 711 N N . GLY A 1 97 ? -3.187 1.298 12.413 1.00 84.31 97 GLY A N 1
ATOM 712 C CA . GLY A 1 97 ? -3.538 0.911 11.041 1.00 84.31 97 GLY A CA 1
ATOM 713 C C . GLY A 1 97 ? -3.374 -0.592 10.767 1.00 84.31 97 GLY A C 1
ATOM 714 O O . GLY A 1 97 ? -4.197 -1.191 10.081 1.00 84.31 97 GLY A O 1
ATOM 715 N N . GLY A 1 98 ? -2.359 -1.236 11.358 1.00 88.50 98 GLY A N 1
ATOM 716 C CA . GLY A 1 98 ? -2.142 -2.684 11.234 1.00 88.50 98 GLY A CA 1
ATOM 717 C C . GLY A 1 98 ? -3.063 -3.550 12.107 1.00 88.50 98 GLY A C 1
ATOM 718 O O . GLY A 1 98 ? -3.232 -4.737 11.822 1.00 88.50 98 GLY A O 1
ATOM 719 N N . GLY A 1 99 ? -3.632 -2.981 13.173 1.00 90.50 99 GLY A N 1
ATOM 720 C CA . GLY A 1 99 ? -4.557 -3.655 14.090 1.00 90.50 99 GLY A CA 1
ATOM 721 C C . GLY A 1 99 ? -6.021 -3.548 13.662 1.00 90.50 99 GLY A C 1
ATOM 722 O O . GLY A 1 99 ? -6.726 -4.549 13.708 1.00 90.50 99 GLY A O 1
ATOM 723 N N . LEU A 1 100 ? -6.447 -2.374 13.188 1.00 93.19 100 LEU A N 1
ATOM 724 C CA . LEU A 1 100 ? -7.846 -2.086 12.851 1.00 93.19 100 LEU A CA 1
ATOM 725 C C . LEU A 1 100 ? -8.130 -2.071 11.351 1.00 93.19 100 LEU A C 1
ATOM 727 O O . LEU A 1 100 ? -8.997 -2.798 10.871 1.00 93.19 100 LEU A O 1
ATOM 731 N N . ALA A 1 101 ? -7.404 -1.244 10.597 1.00 96.19 101 ALA A N 1
ATOM 732 C CA . ALA A 1 101 ? -7.714 -1.009 9.188 1.00 96.19 101 ALA A CA 1
ATOM 733 C C . ALA A 1 101 ? -7.282 -2.175 8.293 1.00 96.19 101 ALA A C 1
ATOM 735 O O . ALA A 1 101 ? -8.008 -2.577 7.380 1.00 96.19 101 ALA A O 1
ATOM 736 N N . LEU A 1 102 ? -6.120 -2.763 8.578 1.00 97.38 102 LEU A N 1
ATOM 737 C CA . LEU A 1 102 ? -5.574 -3.865 7.795 1.00 97.38 102 LEU A CA 1
ATOM 738 C C . LEU A 1 102 ? -6.485 -5.112 7.766 1.00 97.38 102 LEU A C 1
ATOM 740 O O . LEU A 1 102 ? -6.709 -5.618 6.669 1.00 97.38 102 LEU A O 1
ATOM 744 N N . PRO A 1 103 ? -7.052 -5.622 8.881 1.00 97.19 103 PRO A N 1
ATOM 745 C CA . PRO A 1 103 ? -7.964 -6.770 8.824 1.00 97.19 103 PRO A CA 1
ATOM 746 C C . PRO A 1 103 ? -9.189 -6.557 7.928 1.00 97.19 103 PRO A C 1
ATOM 748 O O . PRO A 1 103 ? -9.567 -7.460 7.182 1.00 97.19 103 PRO A O 1
ATOM 751 N N . VAL A 1 104 ? -9.780 -5.357 7.950 1.00 97.88 104 VAL A N 1
ATOM 752 C CA . VAL A 1 104 ? -10.908 -5.006 7.070 1.00 97.88 104 VAL A CA 1
ATOM 753 C C . VAL A 1 104 ? -10.461 -5.001 5.607 1.00 97.88 104 VAL A C 1
ATOM 755 O O . VAL A 1 104 ? -11.146 -5.558 4.747 1.00 97.88 104 VAL A O 1
ATOM 758 N N . TRP A 1 105 ? -9.282 -4.440 5.323 1.00 98.44 105 TRP A N 1
ATOM 759 C CA . TRP A 1 105 ? -8.711 -4.451 3.976 1.00 98.44 105 TRP A CA 1
ATOM 760 C C . TRP A 1 105 ? -8.444 -5.878 3.479 1.00 98.44 105 TRP A C 1
ATOM 762 O O . TRP A 1 105 ? -8.797 -6.207 2.348 1.00 98.44 105 TRP A O 1
ATOM 772 N N . ILE A 1 106 ? -7.886 -6.749 4.329 1.00 98.44 106 ILE A N 1
ATOM 773 C CA . ILE A 1 106 ? -7.651 -8.165 4.008 1.00 98.44 106 ILE A CA 1
ATOM 774 C C . ILE A 1 106 ? -8.973 -8.859 3.679 1.00 98.44 106 ILE A C 1
ATOM 776 O O . ILE A 1 106 ? -9.053 -9.543 2.661 1.00 98.44 106 ILE A O 1
ATOM 780 N N . ALA A 1 107 ? -10.014 -8.663 4.493 1.00 98.38 107 ALA A N 1
ATOM 781 C CA . ALA A 1 107 ? -11.320 -9.277 4.264 1.00 98.38 107 ALA A CA 1
ATOM 782 C C . ALA A 1 107 ? -11.932 -8.846 2.919 1.00 98.38 107 ALA A C 1
ATOM 784 O O . ALA A 1 107 ? -12.448 -9.680 2.171 1.00 98.38 107 ALA A O 1
ATOM 785 N N . TYR A 1 108 ? -11.823 -7.559 2.580 1.00 98.19 108 TYR A N 1
ATOM 786 C CA . TYR A 1 108 ? -12.258 -7.037 1.286 1.00 98.19 108 TYR A CA 1
ATOM 787 C C . TYR A 1 108 ? -11.464 -7.652 0.125 1.00 98.19 108 TYR A C 1
ATOM 789 O O . TYR A 1 108 ? -12.050 -8.195 -0.813 1.00 98.19 108 TYR A O 1
ATOM 797 N N . MET A 1 109 ? -10.132 -7.627 0.199 1.00 97.88 109 MET A N 1
ATOM 798 C CA . MET A 1 109 ? -9.265 -8.131 -0.870 1.00 97.88 109 MET A CA 1
ATOM 799 C C . MET A 1 109 ? -9.370 -9.648 -1.044 1.00 97.88 109 MET A C 1
ATOM 801 O O . MET A 1 109 ? -9.316 -10.130 -2.174 1.00 97.88 109 MET A O 1
ATOM 805 N N . ALA A 1 110 ? -9.610 -10.400 0.035 1.00 97.88 110 ALA A N 1
ATOM 806 C CA . ALA A 1 110 ? -9.893 -11.834 -0.017 1.00 97.88 110 ALA A CA 1
ATOM 807 C C . ALA A 1 110 ? -11.112 -12.155 -0.887 1.00 97.88 110 ALA A C 1
ATOM 809 O O . ALA A 1 110 ? -11.153 -13.205 -1.523 1.00 97.88 110 ALA A O 1
ATOM 810 N N . GLN A 1 111 ? -12.110 -11.268 -0.907 1.00 97.75 111 GLN A N 1
ATOM 811 C CA . GLN A 1 111 ? -13.284 -11.401 -1.761 1.00 97.75 111 GLN A CA 1
ATOM 812 C C . GLN A 1 111 ? -13.025 -10.847 -3.165 1.00 97.75 111 GLN A C 1
ATOM 814 O O . GLN A 1 111 ? -13.351 -11.514 -4.146 1.00 97.75 111 GLN A O 1
ATOM 819 N N . ALA A 1 112 ? -12.442 -9.653 -3.266 1.00 96.00 112 ALA A N 1
ATOM 820 C CA . ALA A 1 112 ? -12.253 -8.952 -4.534 1.00 96.00 112 ALA A CA 1
ATOM 821 C C . ALA A 1 112 ? -11.254 -9.653 -5.471 1.00 96.00 112 ALA A C 1
ATOM 823 O O . ALA A 1 112 ? -11.397 -9.577 -6.687 1.00 96.00 112 ALA A O 1
ATOM 824 N N . LEU A 1 113 ? -10.271 -10.368 -4.917 1.00 95.25 113 LEU A N 1
ATOM 825 C CA . LEU A 1 113 ? -9.252 -11.086 -5.687 1.00 95.25 113 LEU A CA 1
ATOM 826 C C . LEU A 1 113 ? -9.593 -12.563 -5.940 1.00 95.25 113 LEU A C 1
ATOM 828 O O . LEU A 1 113 ? -8.741 -13.318 -6.418 1.00 95.25 113 LEU A O 1
ATOM 832 N N . LYS A 1 114 ? -10.819 -13.013 -5.640 1.00 95.38 114 LYS A N 1
ATOM 833 C CA . LYS A 1 114 ? -11.230 -14.394 -5.941 1.00 95.38 114 LYS A CA 1
ATOM 834 C C . LYS A 1 114 ? -11.158 -14.655 -7.443 1.00 95.38 114 LYS A C 1
ATOM 836 O O . LYS A 1 114 ? -11.773 -13.951 -8.234 1.00 95.38 114 LYS A O 1
ATOM 841 N N . GLY A 1 115 ? -10.409 -15.689 -7.825 1.00 92.94 115 GLY A N 1
ATOM 842 C CA . GLY A 1 115 ? -10.203 -16.059 -9.228 1.00 92.94 115 GLY A CA 1
ATOM 843 C C . GLY A 1 115 ? -9.229 -15.157 -9.995 1.00 92.94 115 GLY A C 1
ATOM 844 O O . GLY A 1 115 ? -8.974 -15.417 -11.168 1.00 92.94 115 GLY A O 1
ATOM 845 N N . VAL A 1 116 ? -8.646 -14.137 -9.357 1.00 93.44 116 VAL A N 1
ATOM 846 C CA . VAL A 1 116 ? -7.617 -13.291 -9.973 1.00 93.44 116 VAL A CA 1
ATOM 847 C C . VAL A 1 116 ? -6.268 -13.996 -9.858 1.00 93.44 116 VAL A C 1
ATOM 849 O O . VAL A 1 116 ? -5.829 -14.331 -8.756 1.00 93.44 116 VAL A O 1
ATOM 852 N N . ALA A 1 117 ? -5.586 -14.219 -10.982 1.00 93.19 117 ALA A N 1
ATOM 853 C CA . ALA A 1 117 ? -4.249 -14.811 -10.988 1.00 93.19 117 ALA A CA 1
ATOM 854 C C . ALA A 1 117 ? -3.244 -13.939 -10.213 1.00 93.19 117 ALA A C 1
ATOM 856 O O . ALA A 1 117 ? -3.367 -12.714 -10.188 1.00 93.19 117 ALA A O 1
ATOM 857 N N . VAL A 1 118 ? -2.263 -14.565 -9.559 1.00 94.12 118 VAL A N 1
ATOM 858 C CA . VAL A 1 118 ? -1.150 -13.844 -8.920 1.00 94.12 118 VAL A CA 1
ATOM 859 C C . VAL A 1 118 ? -0.252 -13.284 -10.012 1.00 94.12 118 VAL A C 1
ATOM 861 O O . VAL A 1 118 ? 0.191 -14.032 -10.884 1.00 94.12 118 VAL A O 1
ATOM 864 N N . ALA A 1 119 ? -0.007 -11.975 -9.984 1.00 93.00 119 ALA A N 1
ATOM 865 C CA . ALA A 1 119 ? 0.902 -11.360 -10.939 1.00 93.00 119 ALA A CA 1
ATOM 866 C C . ALA A 1 119 ? 2.352 -11.806 -10.674 1.00 93.00 119 ALA A C 1
ATOM 868 O O . ALA A 1 119 ? 2.750 -11.926 -9.510 1.00 93.00 119 ALA A O 1
ATOM 869 N N . PRO A 1 120 ? 3.157 -12.048 -11.724 1.00 91.50 120 PRO A N 1
ATOM 870 C CA . PRO A 1 120 ? 4.584 -12.266 -11.542 1.00 91.50 120 PRO A CA 1
ATOM 871 C C . PRO A 1 120 ? 5.252 -10.990 -10.999 1.00 91.50 120 PRO A C 1
ATOM 873 O O . PRO A 1 120 ? 4.721 -9.890 -11.190 1.00 91.50 120 PRO A O 1
ATOM 876 N N . PRO A 1 121 ? 6.424 -11.107 -10.349 1.00 88.69 121 PRO A N 1
ATOM 877 C CA . PRO A 1 121 ? 7.214 -9.944 -9.966 1.00 88.69 121 PRO A CA 1
ATOM 878 C C . PRO A 1 121 ? 7.471 -9.027 -11.175 1.00 88.69 121 PRO A C 1
ATOM 880 O O . PRO A 1 121 ? 7.769 -9.537 -12.258 1.00 88.69 121 PRO A O 1
ATOM 883 N N . PRO A 1 122 ? 7.356 -7.696 -11.020 1.00 89.19 122 PRO A N 1
ATOM 884 C CA . PRO A 1 122 ? 7.579 -6.770 -12.122 1.00 89.19 122 PRO A CA 1
ATOM 885 C C . PRO A 1 122 ? 9.046 -6.784 -12.566 1.00 89.19 122 PRO A C 1
ATOM 887 O O . PRO A 1 122 ? 9.954 -6.887 -11.741 1.00 89.19 122 PRO A O 1
ATOM 890 N N . GLU A 1 123 ? 9.277 -6.622 -13.868 1.00 92.06 123 GLU A N 1
ATOM 891 C CA . GLU A 1 123 ? 10.622 -6.403 -14.400 1.00 92.06 123 GLU A CA 1
ATOM 892 C C . GLU A 1 123 ? 11.117 -4.988 -14.045 1.00 92.06 123 GLU A C 1
ATOM 894 O O . GLU A 1 123 ? 10.334 -4.030 -14.096 1.00 92.06 123 GLU A O 1
ATOM 899 N N . PRO A 1 124 ? 12.399 -4.827 -13.669 1.00 94.25 124 PRO A N 1
ATOM 900 C CA . PRO A 1 124 ? 12.954 -3.521 -13.344 1.00 94.25 124 PRO A CA 1
ATOM 901 C C . PRO A 1 124 ? 13.034 -2.631 -14.597 1.00 94.25 124 PRO A C 1
ATOM 903 O O . PRO A 1 124 ? 13.544 -3.071 -15.629 1.00 94.25 124 PRO A O 1
ATOM 906 N N . PRO A 1 125 ? 12.567 -1.371 -14.532 1.00 95.31 125 PRO A N 1
ATOM 907 C CA . PRO A 1 125 ? 12.722 -0.421 -15.627 1.00 95.31 125 PRO A CA 1
ATOM 908 C C . PRO A 1 125 ? 14.168 0.089 -15.728 1.00 95.31 125 PRO A C 1
ATOM 910 O O . PRO A 1 125 ? 14.978 -0.078 -14.815 1.00 95.31 125 PRO A O 1
ATOM 913 N N . GLU A 1 126 ? 14.477 0.788 -16.822 1.00 95.44 126 GLU A N 1
ATOM 914 C CA . GLU A 1 126 ? 15.773 1.445 -17.014 1.00 95.44 126 GLU A CA 1
ATOM 915 C C . GLU A 1 126 ? 16.127 2.391 -15.847 1.00 95.44 126 GLU A C 1
ATOM 917 O O . GLU A 1 126 ? 15.277 3.105 -15.301 1.00 95.44 126 GLU A O 1
ATOM 922 N N . GLY A 1 127 ? 17.408 2.405 -15.465 1.00 94.69 127 GLY A N 1
ATOM 923 C CA . GLY A 1 127 ? 17.920 3.237 -14.374 1.00 94.69 127 GLY A CA 1
ATOM 924 C C . GLY A 1 127 ? 17.638 2.691 -12.970 1.00 94.69 127 GLY A C 1
ATOM 925 O O . GLY A 1 127 ? 17.837 3.420 -11.994 1.00 94.69 127 GLY A O 1
ATOM 926 N N . VAL A 1 128 ? 17.181 1.439 -12.862 1.00 96.44 128 VAL A N 1
ATOM 927 C CA . VAL A 1 128 ? 17.107 0.671 -11.614 1.00 96.44 128 VAL A CA 1
ATOM 928 C C . VAL A 1 128 ? 18.071 -0.510 -11.698 1.00 96.44 128 VAL A C 1
ATOM 930 O O . VAL A 1 128 ? 18.187 -1.179 -12.724 1.00 96.44 128 VAL A O 1
ATOM 933 N N . SER A 1 129 ? 18.782 -0.780 -10.611 1.00 94.12 129 SER A N 1
ATOM 934 C CA . SER A 1 129 ? 19.698 -1.912 -10.493 1.00 94.12 129 SER A CA 1
ATOM 935 C C . SER A 1 129 ? 19.538 -2.570 -9.130 1.00 94.12 129 SER A C 1
ATOM 937 O O . SER A 1 129 ? 19.046 -1.955 -8.185 1.00 94.12 129 SER A O 1
ATOM 939 N N . ARG A 1 130 ? 19.924 -3.841 -9.036 1.00 91.44 130 ARG A N 1
ATOM 940 C CA . ARG A 1 130 ? 19.873 -4.588 -7.781 1.00 91.44 130 ARG A CA 1
ATOM 941 C C . ARG A 1 130 ? 21.246 -4.571 -7.123 1.00 91.44 130 ARG A C 1
ATOM 943 O O . ARG A 1 130 ? 22.229 -4.924 -7.774 1.00 91.44 130 ARG A O 1
ATOM 950 N N . LEU A 1 131 ? 21.300 -4.173 -5.858 1.00 89.44 131 LEU A N 1
ATOM 951 C CA . LEU A 1 131 ? 22.503 -4.199 -5.034 1.00 89.44 131 LEU A CA 1
ATOM 952 C C . LEU A 1 131 ? 22.180 -4.996 -3.770 1.00 89.44 131 LEU A C 1
ATOM 954 O O . LEU A 1 131 ? 21.342 -4.584 -2.974 1.00 89.44 131 LEU A O 1
ATOM 958 N N . ASN A 1 132 ? 22.825 -6.152 -3.603 1.00 87.19 132 ASN A N 1
ATOM 959 C CA . ASN A 1 132 ? 22.438 -7.156 -2.607 1.00 87.19 132 ASN A CA 1
ATOM 960 C C . ASN A 1 132 ? 20.953 -7.556 -2.771 1.00 87.19 132 ASN A C 1
ATOM 962 O O . ASN A 1 132 ? 20.551 -8.019 -3.845 1.00 87.19 132 ASN A O 1
ATOM 966 N N . ASP A 1 133 ? 20.139 -7.361 -1.733 1.00 85.94 133 ASP A N 1
ATOM 967 C CA . ASP A 1 133 ? 18.706 -7.666 -1.733 1.00 85.94 133 ASP A CA 1
ATOM 968 C C . ASP A 1 133 ? 17.806 -6.465 -2.050 1.00 85.94 133 ASP A C 1
ATOM 970 O O . ASP A 1 133 ? 16.602 -6.652 -2.222 1.00 85.94 133 ASP A O 1
ATOM 974 N N . ASP A 1 134 ? 18.383 -5.276 -2.245 1.00 87.38 134 ASP A N 1
ATOM 975 C CA . ASP A 1 134 ? 17.632 -4.039 -2.447 1.00 87.38 134 ASP A CA 1
ATOM 976 C C . ASP A 1 134 ? 17.673 -3.539 -3.895 1.00 87.38 134 ASP A C 1
ATOM 978 O O . ASP A 1 134 ? 18.648 -3.699 -4.642 1.00 87.38 134 ASP A O 1
ATOM 982 N N . TRP A 1 135 ? 16.590 -2.868 -4.284 1.00 93.00 135 TRP A N 1
ATOM 983 C CA . TRP A 1 135 ? 16.512 -2.119 -5.531 1.00 93.00 135 TRP A CA 1
ATOM 984 C C . TRP A 1 135 ? 16.975 -0.684 -5.315 1.00 93.00 135 TRP A C 1
ATOM 986 O O . TRP A 1 135 ? 16.393 0.066 -4.530 1.00 93.00 135 TRP A O 1
ATOM 996 N N . VAL A 1 136 ? 17.992 -0.285 -6.069 1.00 92.38 136 VAL A N 1
ATOM 997 C CA . VAL A 1 136 ? 18.574 1.056 -6.026 1.00 92.38 136 VAL A CA 1
ATOM 998 C C . VAL A 1 136 ? 18.504 1.701 -7.401 1.00 92.38 136 VAL A C 1
ATOM 1000 O O . VAL A 1 136 ? 18.378 1.034 -8.430 1.00 92.38 136 VAL A O 1
ATOM 1003 N N . TYR A 1 137 ? 18.602 3.024 -7.443 1.00 93.50 137 TYR A N 1
ATOM 1004 C CA . TYR A 1 137 ? 18.805 3.698 -8.716 1.00 93.50 137 TYR A CA 1
ATOM 1005 C C . TYR A 1 137 ? 20.220 3.418 -9.221 1.00 93.50 137 TYR A C 1
ATOM 1007 O O . TYR A 1 137 ? 21.170 3.442 -8.438 1.00 93.50 137 TYR A O 1
ATOM 1015 N N . SER A 1 138 ? 20.374 3.196 -10.525 1.00 92.88 138 SER A N 1
ATOM 1016 C CA . SER A 1 138 ? 21.653 2.774 -11.111 1.00 92.88 138 SER A CA 1
ATOM 1017 C C . SER A 1 138 ? 22.805 3.741 -10.824 1.00 92.88 138 SER A C 1
ATOM 1019 O O . SER A 1 138 ? 23.931 3.291 -10.652 1.00 92.88 138 SER A O 1
ATOM 1021 N N . GLN A 1 139 ? 22.541 5.049 -10.699 1.00 90.69 139 GLN A N 1
ATOM 1022 C CA . GLN A 1 139 ? 23.581 6.033 -10.364 1.00 90.69 139 GLN A CA 1
ATOM 1023 C C . GLN A 1 139 ? 24.126 5.933 -8.928 1.00 90.69 139 GLN A C 1
ATOM 1025 O O . GLN A 1 139 ? 25.086 6.622 -8.614 1.00 90.69 139 GLN A O 1
ATOM 1030 N N . TRP A 1 140 ? 23.502 5.130 -8.063 1.00 87.62 140 TRP A N 1
ATOM 1031 C CA . TRP A 1 140 ? 23.946 4.872 -6.686 1.00 87.62 140 TRP A CA 1
ATOM 1032 C C . TRP A 1 140 ? 24.372 3.414 -6.479 1.00 87.62 140 TRP A C 1
ATOM 1034 O O . TRP A 1 140 ? 24.629 2.989 -5.355 1.00 87.62 140 TRP A O 1
ATOM 1044 N N . ALA A 1 141 ? 24.443 2.626 -7.557 1.00 85.81 141 ALA A N 1
ATOM 1045 C CA . ALA A 1 141 ? 24.827 1.218 -7.493 1.00 85.81 141 ALA A CA 1
ATOM 1046 C C . ALA A 1 141 ? 26.330 1.010 -7.220 1.00 85.81 141 ALA A C 1
ATOM 1048 O O . ALA A 1 141 ? 26.741 -0.102 -6.903 1.00 85.81 141 ALA A O 1
ATOM 1049 N N . ASP A 1 142 ? 27.142 2.063 -7.318 1.00 83.50 142 ASP A N 1
ATOM 1050 C CA . ASP A 1 142 ? 28.578 2.063 -7.011 1.00 83.50 142 ASP A CA 1
ATOM 1051 C C . ASP A 1 142 ? 28.890 2.145 -5.503 1.00 83.50 142 ASP A C 1
ATOM 1053 O O . ASP A 1 142 ? 30.055 2.095 -5.111 1.00 83.50 142 ASP A O 1
ATOM 1057 N N . GLY A 1 143 ? 27.863 2.254 -4.652 1.00 74.25 143 GLY A N 1
ATOM 1058 C CA . GLY A 1 143 ? 28.021 2.360 -3.203 1.00 74.25 143 GLY A CA 1
ATOM 1059 C C . GLY A 1 143 ? 28.207 3.790 -2.695 1.00 74.25 143 GLY A C 1
ATOM 1060 O O . GLY A 1 143 ? 28.517 3.972 -1.519 1.00 74.25 143 GLY A O 1
ATOM 1061 N N . SER A 1 144 ? 27.986 4.817 -3.526 1.00 77.38 144 SER A N 1
ATOM 1062 C CA . SER A 1 144 ? 28.117 6.231 -3.140 1.00 77.38 144 SER A CA 1
ATOM 1063 C C . SER A 1 144 ? 26.975 6.755 -2.236 1.00 77.38 144 SER A C 1
ATOM 1065 O O . SER A 1 144 ? 26.590 7.925 -2.332 1.00 77.38 144 SER A O 1
ATOM 1067 N N . PHE A 1 145 ? 26.382 5.910 -1.389 1.00 77.88 145 PHE A N 1
ATOM 1068 C CA . PHE A 1 145 ? 25.250 6.248 -0.519 1.00 77.88 145 PHE A CA 1
ATOM 1069 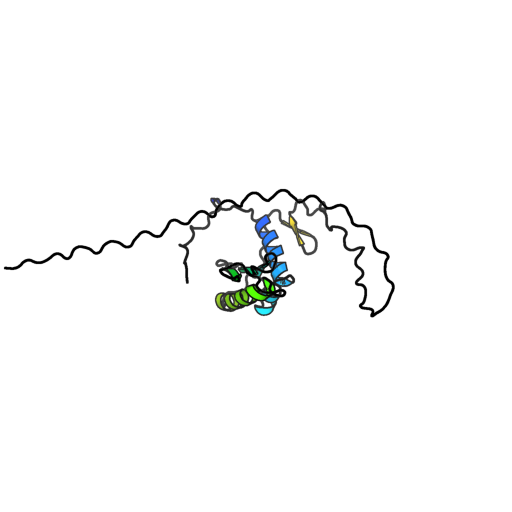C C . PHE A 1 145 ? 25.528 5.901 0.947 1.00 77.88 145 PHE A C 1
ATOM 1071 O O . PHE A 1 145 ? 26.386 5.084 1.274 1.00 77.88 145 PHE A O 1
ATOM 1078 N N . VAL A 1 146 ? 24.779 6.532 1.854 1.00 77.06 146 VAL A N 1
ATOM 1079 C CA . VAL A 1 146 ? 24.829 6.206 3.283 1.00 77.06 146 VAL A CA 1
ATOM 1080 C C . VAL A 1 146 ? 24.065 4.901 3.503 1.00 77.06 146 VAL A C 1
ATOM 1082 O O . VAL A 1 146 ? 22.838 4.895 3.475 1.00 77.06 146 VAL A O 1
ATOM 1085 N N . ALA A 1 147 ? 24.790 3.799 3.703 1.00 72.06 147 ALA A N 1
ATOM 1086 C CA . ALA A 1 147 ? 24.206 2.468 3.900 1.00 72.06 147 ALA A CA 1
ATOM 1087 C C . ALA A 1 147 ? 23.589 2.259 5.297 1.00 72.06 147 ALA A C 1
ATOM 1089 O O . ALA A 1 147 ? 22.793 1.347 5.490 1.00 72.06 147 ALA A O 1
ATOM 1090 N N . GLY A 1 148 ? 23.931 3.108 6.268 1.00 72.94 148 GLY A N 1
ATOM 1091 C CA . GLY A 1 148 ? 23.388 3.051 7.619 1.00 72.94 148 GLY A CA 1
ATOM 1092 C C . GLY A 1 148 ? 23.655 4.339 8.388 1.00 72.94 148 GLY A C 1
ATOM 1093 O O . GLY A 1 148 ? 24.681 4.994 8.205 1.00 72.94 148 GLY A O 1
ATOM 1094 N N . VAL A 1 149 ? 22.718 4.708 9.256 1.00 74.44 149 VAL A N 1
ATOM 1095 C CA . VAL A 1 149 ? 22.933 5.721 10.293 1.00 74.44 149 VAL A CA 1
ATOM 1096 C C . VAL A 1 149 ? 23.370 4.927 11.514 1.00 74.44 149 VAL A C 1
ATOM 1098 O O . VAL A 1 149 ? 22.545 4.204 12.055 1.00 74.44 149 VAL A O 1
ATOM 1101 N N . GLY A 1 150 ? 24.659 4.971 11.870 1.00 61.50 150 GLY A N 1
ATOM 1102 C CA . GLY A 1 150 ? 25.308 4.083 12.848 1.00 61.50 150 GLY A CA 1
ATOM 1103 C C . GLY A 1 150 ? 24.682 4.078 14.248 1.00 61.50 150 GLY A C 1
ATOM 1104 O O . GLY A 1 150 ? 25.221 4.671 15.177 1.00 61.50 150 GLY A O 1
ATOM 1105 N N . LEU A 1 151 ? 23.546 3.398 14.394 1.00 62.69 151 LEU A N 1
ATOM 1106 C CA . LEU A 1 151 ? 22.820 3.174 15.645 1.00 62.69 151 LEU A CA 1
ATOM 1107 C C . LEU A 1 151 ? 23.018 1.742 16.173 1.00 62.69 151 LEU A C 1
ATOM 1109 O O . LEU A 1 151 ? 22.576 1.430 17.276 1.00 62.69 151 LEU A O 1
ATOM 1113 N N . ASP A 1 152 ? 23.722 0.896 15.420 1.00 58.84 152 ASP A N 1
ATOM 1114 C CA . ASP A 1 152 ? 23.842 -0.540 15.690 1.00 58.84 152 ASP A CA 1
ATOM 1115 C C . ASP A 1 152 ? 24.929 -0.892 16.725 1.00 58.84 152 ASP A C 1
ATOM 1117 O O . ASP A 1 152 ? 25.029 -2.040 17.147 1.00 58.84 152 ASP A O 1
ATOM 1121 N N . GLU A 1 153 ? 25.722 0.080 17.193 1.00 49.44 153 GLU A N 1
ATOM 1122 C CA . GLU A 1 153 ? 26.821 -0.177 18.140 1.00 49.44 153 GLU A CA 1
ATOM 1123 C C . GLU A 1 153 ? 26.435 0.029 19.623 1.00 49.44 153 GLU A C 1
ATOM 1125 O O . GLU A 1 153 ? 27.241 -0.238 20.511 1.00 49.44 153 GLU A O 1
ATOM 1130 N N . ALA A 1 154 ? 25.202 0.463 19.936 1.00 45.06 154 ALA A N 1
ATOM 1131 C CA . ALA A 1 154 ? 24.833 0.873 21.303 1.00 45.06 154 ALA A CA 1
ATOM 1132 C C . ALA A 1 154 ? 23.526 0.295 21.879 1.00 45.06 154 ALA A C 1
ATOM 1134 O O . ALA A 1 154 ? 23.055 0.788 22.904 1.00 45.06 154 ALA A O 1
ATOM 1135 N N . VAL A 1 155 ? 22.939 -0.755 21.295 1.00 43.16 155 VAL A N 1
ATOM 1136 C CA . VAL A 1 155 ? 21.778 -1.426 21.912 1.00 43.16 155 VAL A CA 1
ATOM 1137 C C . VAL A 1 155 ? 22.048 -2.916 22.071 1.00 43.16 155 VAL A C 1
ATOM 1139 O O . VAL A 1 155 ? 21.575 -3.748 21.303 1.00 43.16 155 VAL A O 1
ATOM 1142 N N . GLN A 1 156 ? 22.797 -3.264 23.119 1.00 35.81 156 GLN A N 1
ATOM 1143 C CA . GLN A 1 156 ? 22.663 -4.598 23.697 1.00 35.81 156 GLN A CA 1
ATOM 1144 C C . GLN A 1 156 ? 21.309 -4.668 24.417 1.00 35.81 156 GLN A C 1
ATOM 1146 O O . GLN A 1 156 ? 21.028 -3.793 25.242 1.00 35.81 156 GLN A O 1
ATOM 1151 N N . PRO A 1 157 ? 20.446 -5.658 24.130 1.00 37.88 157 PRO A N 1
ATOM 1152 C CA . PRO A 1 157 ? 19.209 -5.823 24.874 1.00 37.88 157 PRO A CA 1
ATOM 1153 C C . PRO A 1 157 ? 19.569 -6.223 26.306 1.00 37.88 157 PRO A C 1
ATOM 1155 O O . PRO A 1 157 ? 19.995 -7.348 26.554 1.00 37.88 157 PRO A O 1
ATOM 1158 N N . ALA A 1 158 ? 19.437 -5.285 27.247 1.00 37.28 158 ALA A N 1
ATOM 1159 C CA . ALA A 1 158 ? 19.572 -5.583 28.663 1.00 37.28 158 ALA A CA 1
ATOM 1160 C C . ALA A 1 158 ? 18.493 -6.604 29.046 1.00 37.28 158 ALA A C 1
ATOM 1162 O O . ALA A 1 158 ? 17.293 -6.320 29.032 1.00 37.28 158 ALA A O 1
ATOM 1163 N N . GLU A 1 159 ? 18.960 -7.813 29.324 1.00 32.19 159 GLU A N 1
ATOM 1164 C CA . GLU A 1 159 ? 18.208 -8.947 29.831 1.00 32.19 159 GLU A CA 1
ATOM 1165 C C . GLU A 1 159 ? 17.403 -8.532 31.072 1.00 32.19 159 GLU A C 1
ATOM 1167 O O . GLU A 1 159 ? 17.896 -7.823 31.953 1.00 32.19 159 GLU A O 1
ATOM 1172 N N . ALA A 1 160 ? 16.136 -8.941 31.126 1.00 43.41 160 ALA A N 1
ATOM 1173 C CA . ALA A 1 160 ? 15.233 -8.630 32.223 1.00 43.41 160 ALA A CA 1
ATOM 1174 C C . ALA A 1 160 ? 15.736 -9.260 33.536 1.00 43.41 160 ALA A C 1
ATOM 1176 O O . ALA A 1 160 ? 15.455 -10.421 33.825 1.00 43.41 160 ALA A O 1
ATOM 1177 N N . ALA A 1 161 ? 16.447 -8.478 34.352 1.00 34.88 161 ALA A N 1
ATOM 1178 C CA . ALA A 1 161 ? 16.858 -8.856 35.698 1.00 34.88 161 ALA A CA 1
ATOM 1179 C C . ALA A 1 161 ? 16.206 -7.943 36.750 1.00 34.88 161 ALA A C 1
ATOM 1181 O O . ALA A 1 161 ? 16.429 -6.738 36.831 1.00 34.88 161 ALA A O 1
ATOM 1182 N N . SER A 1 162 ? 15.357 -8.595 37.534 1.00 32.72 162 SER A N 1
ATOM 1183 C CA . SER A 1 162 ? 14.674 -8.188 38.758 1.00 32.72 162 SER A CA 1
ATOM 1184 C C . SER A 1 162 ? 15.470 -7.318 39.754 1.00 32.72 162 SER A C 1
ATOM 1186 O O . SER A 1 162 ? 16.596 -7.638 40.108 1.00 32.72 162 SER A O 1
ATOM 1188 N N . ALA A 1 163 ? 14.749 -6.335 40.308 1.00 38.38 163 ALA A N 1
ATOM 1189 C CA . ALA A 1 163 ? 14.757 -5.793 41.677 1.00 38.38 163 ALA A CA 1
ATOM 1190 C C . ALA A 1 163 ? 16.063 -5.296 42.357 1.00 38.38 163 ALA A C 1
ATOM 1192 O O . ALA A 1 163 ? 16.947 -6.064 42.712 1.00 38.38 163 ALA A O 1
ATOM 1193 N N . ALA A 1 164 ? 15.971 -4.018 42.764 1.00 38.59 164 ALA A N 1
ATOM 1194 C CA . ALA A 1 164 ? 16.573 -3.348 43.930 1.00 38.59 164 ALA A CA 1
ATOM 1195 C C . ALA A 1 164 ? 17.945 -2.635 43.801 1.00 38.59 164 ALA A C 1
ATOM 1197 O O . ALA A 1 164 ? 19.004 -3.228 43.970 1.00 38.59 164 ALA A O 1
ATOM 1198 N N . GLY A 1 165 ? 17.854 -1.293 43.724 1.00 32.34 165 GLY A N 1
ATOM 1199 C CA . GLY A 1 165 ? 18.788 -0.299 44.295 1.00 32.34 165 GLY A CA 1
ATOM 1200 C C . GLY A 1 165 ? 19.723 0.420 43.302 1.00 32.34 165 GLY A C 1
ATOM 1201 O O . GLY A 1 165 ? 19.993 -0.132 42.242 1.00 32.34 165 GLY A O 1
ATOM 1202 N N . PRO A 1 166 ? 20.291 1.609 43.623 1.00 35.72 166 PRO A N 1
ATOM 1203 C CA . PRO A 1 166 ? 19.975 2.593 44.667 1.00 35.72 166 PRO A CA 1
ATOM 1204 C C . PRO A 1 166 ? 19.454 3.936 44.089 1.00 35.72 166 PRO A C 1
ATOM 1206 O O . PRO A 1 166 ? 19.515 4.196 42.890 1.00 35.72 166 PRO A O 1
ATOM 1209 N N . ALA A 1 167 ? 18.924 4.807 44.954 1.00 42.12 167 ALA A N 1
ATOM 1210 C CA . ALA A 1 167 ? 18.399 6.120 44.573 1.00 42.12 167 ALA A CA 1
ATOM 1211 C C . ALA A 1 167 ? 19.492 7.058 44.019 1.00 42.12 167 ALA A C 1
ATOM 1213 O O . ALA A 1 167 ? 20.525 7.264 44.656 1.00 42.12 167 ALA A O 1
ATOM 1214 N N . LEU A 1 168 ? 19.230 7.659 42.853 1.00 36.22 168 LEU A N 1
ATOM 1215 C CA . LEU A 1 168 ? 20.053 8.714 42.256 1.00 36.22 168 LEU A CA 1
ATOM 1216 C C . LEU A 1 168 ? 19.727 10.084 42.888 1.00 36.22 168 LEU A C 1
ATOM 1218 O O . LEU A 1 168 ? 18.563 10.346 43.204 1.00 36.22 168 LEU A O 1
ATOM 1222 N N . PRO A 1 169 ? 20.720 10.974 43.070 1.00 38.06 169 PRO A N 1
ATOM 1223 C CA . PRO A 1 169 ? 20.500 12.302 43.630 1.00 38.06 169 PRO A CA 1
ATOM 1224 C C . PRO A 1 169 ? 19.688 13.194 42.679 1.00 38.06 169 PRO A C 1
ATOM 1226 O O . PRO A 1 169 ? 19.839 13.141 41.460 1.00 38.06 169 PRO A O 1
ATOM 1229 N N . SER A 1 170 ? 18.835 14.032 43.273 1.00 49.12 170 SER A N 1
ATOM 1230 C CA . SER A 1 170 ? 17.961 14.985 42.581 1.00 49.12 170 SER A CA 1
ATOM 1231 C C . SER A 1 170 ? 18.768 15.962 41.717 1.00 49.12 170 SER A C 1
ATOM 1233 O O . SER A 1 170 ? 19.560 16.752 42.234 1.00 49.12 170 SER A O 1
ATOM 1235 N N . ALA A 1 171 ? 18.565 15.907 40.399 1.00 44.69 171 ALA A N 1
ATOM 1236 C CA . ALA A 1 171 ? 19.112 16.873 39.456 1.00 44.69 171 ALA A CA 1
ATOM 1237 C C . ALA A 1 171 ? 18.298 18.178 39.499 1.00 44.69 171 ALA A C 1
ATOM 1239 O O . ALA A 1 171 ? 17.067 18.163 39.491 1.00 44.69 171 ALA A O 1
ATOM 1240 N N . ALA A 1 172 ? 19.000 19.311 39.544 1.00 46.53 172 ALA A N 1
ATOM 1241 C CA . ALA A 1 172 ? 18.418 20.650 39.528 1.00 46.53 172 ALA A CA 1
ATOM 1242 C C . ALA A 1 172 ? 17.548 20.895 38.273 1.00 46.53 172 ALA A C 1
ATOM 1244 O O . ALA A 1 172 ? 17.833 20.331 37.212 1.00 46.53 172 ALA A O 1
ATOM 1245 N N . PRO A 1 173 ? 16.505 21.744 38.354 1.00 47.16 173 PRO A N 1
ATOM 1246 C CA . PRO A 1 173 ? 15.597 21.955 37.236 1.00 47.16 173 PRO A CA 1
ATOM 1247 C C . PRO A 1 173 ? 16.299 22.686 36.083 1.00 47.16 173 PRO A C 1
ATOM 1249 O O . PRO A 1 173 ? 16.929 23.727 36.270 1.00 47.16 173 PRO A O 1
ATOM 1252 N N . LEU A 1 174 ? 16.164 22.132 34.877 1.00 44.31 174 LEU A N 1
ATOM 1253 C CA . LEU A 1 174 ? 16.566 22.775 33.627 1.00 44.31 174 LEU A CA 1
ATOM 1254 C C . LEU A 1 174 ? 15.710 24.033 33.380 1.00 44.31 174 LEU A C 1
ATOM 1256 O O . LEU A 1 174 ? 14.516 24.025 33.692 1.00 44.31 174 LEU A O 1
ATOM 1260 N N . PRO A 1 175 ? 16.270 25.103 32.786 1.00 46.28 175 PRO A N 1
ATOM 1261 C CA . PRO A 1 175 ? 15.489 26.278 32.420 1.00 46.28 175 PRO A CA 1
ATOM 1262 C C . PRO A 1 175 ? 14.426 25.916 31.376 1.00 46.28 175 PRO A C 1
ATOM 1264 O O . PRO A 1 175 ? 14.679 25.148 30.443 1.00 46.28 175 PRO A O 1
ATOM 1267 N N . ALA A 1 176 ? 13.227 26.481 31.542 1.00 53.00 176 ALA A N 1
ATOM 1268 C CA . ALA A 1 176 ? 12.099 26.269 30.647 1.00 53.00 176 ALA A CA 1
ATOM 1269 C C . ALA A 1 176 ? 12.482 26.638 29.206 1.00 53.00 176 ALA A C 1
ATOM 1271 O O . ALA A 1 176 ? 12.865 27.773 28.918 1.00 53.00 176 ALA A O 1
ATOM 1272 N N . ARG A 1 177 ? 12.365 25.670 28.293 1.00 43.59 177 ARG A N 1
ATOM 1273 C CA . ARG A 1 177 ? 12.455 25.931 26.856 1.00 43.59 177 ARG A CA 1
ATOM 1274 C C . ARG A 1 177 ? 11.273 26.812 26.465 1.00 43.59 177 ARG A C 1
ATOM 1276 O O . ARG A 1 177 ? 10.125 26.462 26.726 1.00 43.59 177 ARG A O 1
ATOM 1283 N N . SER A 1 178 ? 11.568 27.957 25.860 1.00 49.53 178 SER A N 1
ATOM 1284 C CA . SER A 1 178 ? 10.571 28.846 25.274 1.00 49.53 178 SER A CA 1
ATOM 1285 C C . SER A 1 178 ? 9.708 28.065 24.279 1.00 49.53 178 SER A C 1
ATOM 1287 O O . SER A 1 178 ? 10.235 27.306 23.464 1.00 49.53 178 SER A O 1
ATOM 1289 N N . ALA A 1 179 ? 8.389 28.228 24.379 1.00 49.66 179 ALA A N 1
ATOM 1290 C CA . ALA A 1 179 ? 7.433 27.574 23.497 1.00 49.66 179 ALA A CA 1
ATOM 1291 C C . ALA A 1 179 ? 7.717 27.925 22.022 1.00 49.66 179 ALA A C 1
ATOM 1293 O O . ALA A 1 179 ? 8.077 29.071 21.732 1.00 49.66 179 ALA A O 1
ATOM 1294 N N . PRO A 1 180 ? 7.548 26.978 21.081 1.00 52.06 180 PRO A N 1
ATOM 1295 C CA . PRO A 1 180 ? 7.567 27.311 19.664 1.00 52.06 180 PRO A CA 1
ATOM 1296 C C . PRO A 1 180 ? 6.414 28.284 19.349 1.00 52.06 180 PRO A C 1
ATOM 1298 O O . PRO A 1 180 ? 5.358 28.203 19.985 1.00 52.06 180 PRO A O 1
ATOM 1301 N N . PRO A 1 181 ? 6.584 29.212 18.388 1.00 49.69 181 PRO A N 1
ATOM 1302 C CA . PRO A 1 181 ? 5.497 30.088 17.971 1.00 49.69 181 PRO A CA 1
ATOM 1303 C C . PRO A 1 181 ? 4.323 29.257 17.439 1.00 49.69 181 PRO A C 1
ATOM 1305 O O . PRO A 1 181 ? 4.521 28.237 16.776 1.00 49.69 181 PRO A O 1
ATOM 1308 N N . ALA A 1 182 ? 3.105 29.705 17.756 1.00 49.59 182 ALA A N 1
ATOM 1309 C CA . ALA A 1 182 ? 1.862 29.072 17.341 1.00 49.59 182 ALA A CA 1
ATOM 1310 C C . ALA A 1 182 ? 1.865 28.798 15.831 1.00 49.59 182 ALA A C 1
ATOM 1312 O O . ALA A 1 182 ? 2.133 29.687 15.018 1.00 49.59 182 ALA A O 1
ATOM 1313 N N . SER A 1 183 ? 1.568 27.552 15.471 1.00 49.28 183 SER A N 1
ATOM 1314 C CA . SER A 1 183 ? 1.342 27.128 14.095 1.00 49.28 183 SER A CA 1
ATOM 1315 C C . SER A 1 183 ? 0.285 28.036 13.468 1.00 49.28 183 SER A C 1
ATOM 1317 O O . SER A 1 183 ? -0.790 28.225 14.036 1.00 49.28 183 SER A O 1
ATOM 1319 N N . SER A 1 184 ? 0.594 28.615 12.308 1.00 49.94 184 SER A N 1
ATOM 1320 C CA . SER A 1 184 ? -0.401 29.330 11.506 1.00 49.94 184 SER A CA 1
ATOM 1321 C C . SER A 1 184 ? -1.605 28.417 11.231 1.00 49.94 184 SER A C 1
ATOM 1323 O O . SER A 1 184 ? -1.406 27.210 11.056 1.00 49.94 184 SER A O 1
ATOM 1325 N N . PRO A 1 185 ? -2.840 28.950 11.205 1.00 44.56 185 PRO A N 1
ATOM 1326 C CA . PRO A 1 185 ? -4.021 28.132 10.971 1.00 44.56 185 PRO A CA 1
ATOM 1327 C C . PRO A 1 185 ? -3.916 27.430 9.615 1.00 44.56 185 PRO A C 1
ATOM 1329 O O . PRO A 1 185 ? -3.493 28.025 8.621 1.00 44.56 185 PRO A O 1
ATOM 1332 N N . ALA A 1 186 ? -4.298 26.152 9.596 1.00 44.94 186 ALA A N 1
ATOM 1333 C CA . ALA A 1 186 ? -4.473 25.379 8.375 1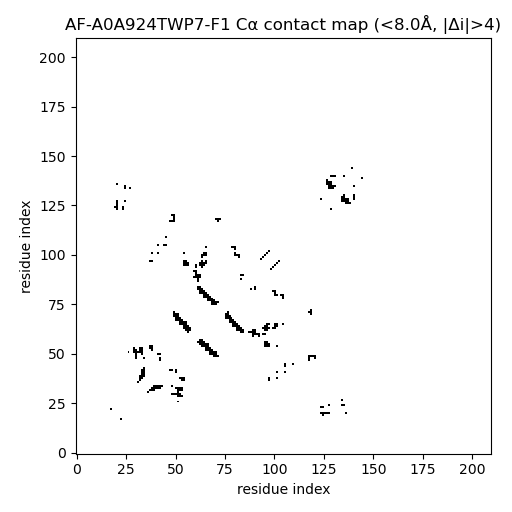.00 44.94 186 ALA A CA 1
ATOM 1334 C C . ALA A 1 186 ? -5.361 26.155 7.380 1.00 44.94 186 ALA A C 1
ATOM 1336 O O . ALA A 1 186 ? -6.298 26.835 7.814 1.00 44.94 186 ALA A O 1
ATOM 1337 N N . PRO A 1 187 ? -5.105 26.077 6.060 1.00 40.38 187 PRO A N 1
ATOM 1338 C CA . PRO A 1 187 ? -6.016 26.660 5.087 1.00 40.38 187 PRO A CA 1
ATOM 1339 C C . PRO A 1 187 ? -7.405 26.045 5.286 1.00 40.38 187 PRO A C 1
ATOM 1341 O O . PRO A 1 187 ? -7.543 24.828 5.408 1.00 40.38 187 PRO A O 1
ATOM 1344 N N . ALA A 1 188 ? -8.416 26.912 5.371 1.00 38.75 188 ALA A N 1
ATOM 1345 C CA . ALA A 1 188 ? -9.807 26.525 5.538 1.00 38.75 188 ALA A CA 1
ATOM 1346 C C . ALA A 1 188 ? -10.182 25.452 4.509 1.00 38.75 188 ALA A C 1
ATOM 1348 O O . ALA A 1 188 ? -9.917 25.609 3.314 1.00 38.75 188 ALA A O 1
ATOM 1349 N N . ALA A 1 189 ? -10.800 24.370 4.986 1.00 40.31 189 ALA A N 1
ATOM 1350 C CA . ALA A 1 189 ? -11.455 23.396 4.133 1.00 40.31 189 ALA A CA 1
ATOM 1351 C C . ALA A 1 189 ? -12.355 24.152 3.147 1.00 40.31 189 ALA A C 1
ATOM 1353 O O . ALA A 1 189 ? -13.212 24.935 3.558 1.00 40.31 189 ALA A O 1
ATOM 1354 N N . ALA A 1 190 ? -12.121 23.962 1.849 1.00 38.34 190 ALA A N 1
ATOM 1355 C CA . ALA A 1 190 ? -12.984 24.524 0.830 1.00 38.34 190 ALA A CA 1
ATOM 1356 C C . ALA A 1 190 ? -14.385 23.942 1.047 1.00 38.34 190 ALA A C 1
ATOM 1358 O O . ALA A 1 190 ? -14.596 22.738 0.897 1.00 38.34 190 ALA A O 1
ATOM 1359 N N . THR A 1 191 ? -15.324 24.793 1.455 1.00 40.12 191 THR A N 1
ATOM 1360 C CA . THR A 1 191 ? -16.736 24.451 1.588 1.00 40.12 191 THR A CA 1
ATOM 1361 C C . THR A 1 191 ? -17.213 23.885 0.257 1.00 40.12 191 THR A C 1
ATOM 1363 O O . THR A 1 191 ? -17.234 24.593 -0.751 1.00 40.12 191 THR A O 1
ATOM 1366 N N . ALA A 1 192 ? -17.573 22.602 0.235 1.00 42.78 192 ALA A N 1
ATOM 1367 C CA . ALA A 1 192 ? -18.257 22.014 -0.905 1.00 42.78 192 ALA A CA 1
ATOM 1368 C C . ALA A 1 192 ? -19.545 22.821 -1.177 1.00 42.78 192 ALA A C 1
ATOM 1370 O O . ALA A 1 192 ? -20.267 23.135 -0.225 1.00 42.78 192 ALA A O 1
ATOM 1371 N N . PRO A 1 193 ? -19.847 23.199 -2.432 1.00 43.44 193 PRO A N 1
ATOM 1372 C CA . PRO A 1 193 ? -21.087 23.899 -2.733 1.00 43.44 193 PRO A CA 1
ATOM 1373 C C . PRO A 1 193 ? -22.285 23.007 -2.387 1.00 43.44 193 PRO A C 1
ATOM 1375 O O . PRO A 1 193 ? -22.281 21.805 -2.656 1.00 43.44 193 PRO A O 1
ATOM 1378 N N . ALA A 1 194 ? -23.306 23.608 -1.773 1.00 49.84 194 ALA A N 1
ATOM 1379 C CA . ALA A 1 194 ? -24.556 22.939 -1.434 1.00 49.84 194 ALA A CA 1
ATOM 1380 C C . ALA A 1 194 ? -25.203 22.300 -2.683 1.00 49.84 194 ALA A C 1
ATOM 1382 O O . ALA A 1 194 ? -25.116 22.877 -3.773 1.00 49.84 194 ALA A O 1
ATOM 1383 N N . PRO A 1 195 ? -25.870 21.138 -2.553 1.00 57.34 195 PRO A N 1
ATOM 1384 C CA . PRO A 1 195 ? -26.581 20.532 -3.673 1.00 57.34 195 PRO A CA 1
ATOM 1385 C C . PRO A 1 195 ? -27.698 21.469 -4.175 1.00 57.34 195 PRO A C 1
ATOM 1387 O O . PRO A 1 195 ? -28.343 22.139 -3.361 1.00 57.34 195 PRO A O 1
ATOM 1390 N N . PRO A 1 196 ? -27.952 21.535 -5.496 1.00 61.31 196 PRO A N 1
ATOM 1391 C CA . PRO A 1 196 ? -29.035 22.348 -6.034 1.00 61.31 196 PRO A CA 1
ATOM 1392 C C . PRO A 1 196 ? -30.394 21.852 -5.520 1.00 6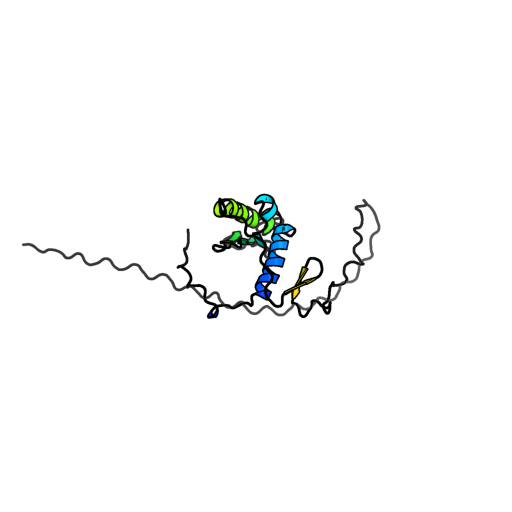1.31 196 PRO A C 1
ATOM 1394 O O . PRO A 1 196 ? -30.634 20.649 -5.407 1.00 61.31 196 PRO A O 1
ATOM 1397 N N . ALA A 1 197 ? -31.280 22.802 -5.213 1.00 60.41 197 ALA A N 1
ATOM 1398 C CA . ALA A 1 197 ? -32.640 22.533 -4.760 1.00 60.41 197 ALA A CA 1
ATOM 1399 C C . ALA A 1 197 ? -33.419 21.679 -5.784 1.00 60.41 197 ALA A C 1
ATOM 1401 O O . ALA A 1 197 ? -33.209 21.833 -6.993 1.00 60.41 197 ALA A O 1
ATOM 1402 N N . PRO A 1 198 ? -34.335 20.800 -5.334 1.00 62.53 198 PRO A N 1
ATOM 1403 C CA . PRO A 1 198 ? -35.159 20.009 -6.240 1.00 62.53 198 PRO A CA 1
ATOM 1404 C C . PRO A 1 198 ? -36.031 20.917 -7.127 1.00 62.53 198 PRO A C 1
ATOM 1406 O O . PRO A 1 198 ? -36.486 21.970 -6.668 1.00 62.53 198 PRO A O 1
ATOM 1409 N N . PRO A 1 199 ? -36.289 20.529 -8.391 1.00 62.41 199 PRO A N 1
ATOM 1410 C CA . PRO A 1 199 ? -37.130 21.309 -9.290 1.00 62.41 199 PRO A CA 1
ATOM 1411 C C . PRO A 1 199 ? -38.563 21.415 -8.752 1.00 62.41 199 PRO A C 1
ATOM 1413 O O . PRO A 1 199 ? -39.126 20.447 -8.238 1.00 62.41 199 PRO A O 1
ATOM 1416 N N . ALA A 1 200 ? -39.153 22.606 -8.886 1.00 62.00 200 ALA A N 1
ATOM 1417 C CA . ALA A 1 200 ? -40.534 22.873 -8.50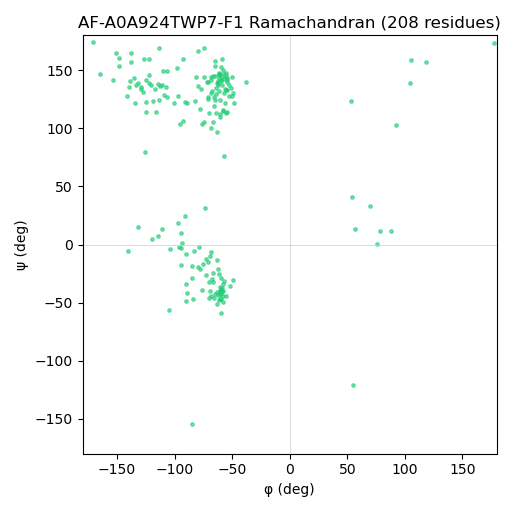0 1.00 62.00 200 ALA A CA 1
ATOM 1418 C C . ALA A 1 200 ? -41.515 21.952 -9.257 1.00 62.00 200 ALA A C 1
ATOM 1420 O O . ALA A 1 200 ? -41.293 21.659 -10.438 1.00 62.00 200 ALA A O 1
ATOM 1421 N N . PRO A 1 201 ? -42.615 21.505 -8.621 1.00 56.97 201 PRO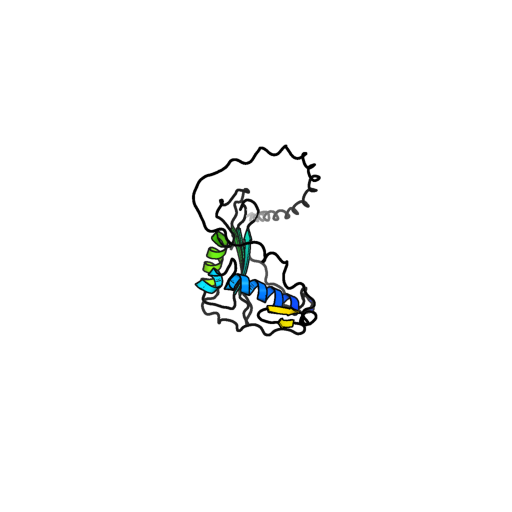 A N 1
ATOM 1422 C CA . PRO A 1 201 ? -43.623 20.706 -9.305 1.00 56.97 201 PRO A CA 1
ATOM 1423 C C . PRO A 1 201 ? -44.247 21.509 -10.454 1.00 56.97 201 PRO A C 1
ATOM 1425 O O . PRO A 1 201 ? -44.631 22.667 -10.289 1.00 56.97 201 PRO A O 1
ATOM 1428 N N . SER A 1 202 ? -44.339 20.883 -11.631 1.00 62.50 202 SER A N 1
ATOM 1429 C CA . SER A 1 202 ? -44.988 21.473 -12.807 1.00 62.50 202 SER A CA 1
ATOM 1430 C C . SER A 1 202 ? -46.464 21.784 -12.519 1.00 62.50 202 SER A C 1
ATOM 1432 O O . SER A 1 202 ? -47.132 20.976 -11.868 1.00 62.50 202 SER A O 1
ATOM 1434 N N . PRO A 1 203 ? -47.006 22.918 -13.003 1.00 49.34 203 PRO A N 1
ATOM 1435 C CA . PRO A 1 203 ? -48.400 23.267 -12.773 1.00 49.34 203 PRO A CA 1
ATOM 1436 C C . PRO A 1 203 ? -49.323 22.270 -13.481 1.00 49.34 203 PRO A C 1
ATOM 1438 O O . PRO A 1 203 ? -49.212 22.029 -14.685 1.00 49.34 203 PRO A O 1
ATOM 1441 N N . ALA A 1 204 ? -50.254 21.698 -12.716 1.00 50.53 204 ALA A N 1
ATOM 1442 C CA . ALA A 1 204 ? -51.340 20.888 -13.238 1.00 50.53 204 ALA A CA 1
ATOM 1443 C C . ALA A 1 204 ? -52.153 21.723 -14.239 1.00 50.53 204 ALA A C 1
ATOM 1445 O O . ALA A 1 204 ? -52.778 22.719 -13.873 1.00 50.53 204 ALA A O 1
ATOM 1446 N N . SER A 1 205 ? -52.139 21.322 -15.510 1.00 49.53 205 SER A N 1
ATOM 1447 C CA . SER A 1 205 ? -53.040 21.885 -16.514 1.00 49.53 205 SER A CA 1
ATOM 1448 C C . SER A 1 205 ? -54.465 21.451 -16.180 1.00 49.53 205 SER A C 1
ATOM 1450 O O . SER A 1 205 ? -54.863 20.315 -16.434 1.00 49.53 205 SER A O 1
ATOM 1452 N N . GLY A 1 206 ? -55.217 22.359 -15.558 1.00 42.06 206 GLY A N 1
ATOM 1453 C CA . GLY A 1 206 ? -56.649 22.222 -15.347 1.00 42.06 206 GLY A CA 1
ATOM 1454 C C . GLY A 1 206 ? -57.371 22.207 -16.689 1.00 42.06 206 GLY A C 1
ATOM 1455 O O . GLY A 1 206 ? -57.398 23.206 -17.405 1.00 42.06 206 GLY A O 1
ATOM 1456 N N . VAL A 1 207 ? -57.966 21.066 -17.026 1.00 48.81 207 VAL A N 1
ATOM 1457 C CA . VAL A 1 207 ? -58.951 20.969 -18.101 1.00 48.81 207 VAL A CA 1
ATOM 145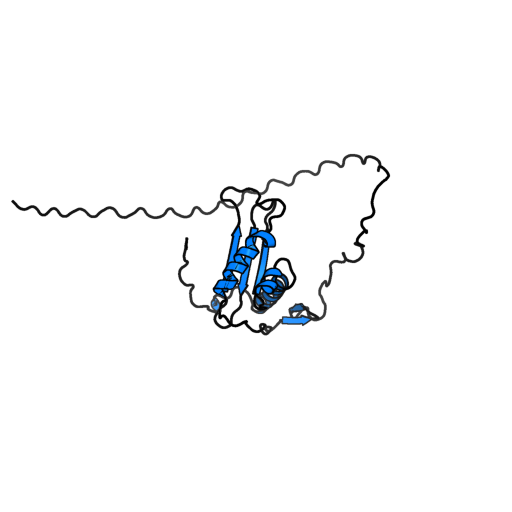8 C C . VAL A 1 207 ? -60.248 21.576 -17.579 1.00 48.81 207 VAL A C 1
ATOM 1460 O O . VAL A 1 207 ? -60.947 20.983 -16.761 1.00 48.81 207 VAL A O 1
ATOM 1463 N N . HIS A 1 208 ? -60.556 22.779 -18.050 1.00 41.22 208 HIS A N 1
ATOM 1464 C CA . HIS A 1 208 ? -61.861 23.401 -17.886 1.00 41.22 208 HIS A CA 1
ATOM 1465 C C . HIS A 1 208 ? -62.820 22.759 -18.904 1.00 41.22 208 HIS A C 1
ATOM 1467 O O . HIS A 1 208 ? -62.617 22.876 -20.113 1.00 41.22 208 HIS A O 1
ATOM 1473 N N . ARG A 1 209 ? -63.860 22.069 -18.431 1.00 45.53 209 ARG A N 1
ATOM 1474 C CA . ARG A 1 209 ? -65.092 21.831 -19.199 1.00 45.53 209 ARG A CA 1
ATOM 1475 C C . ARG A 1 209 ? -66.227 22.608 -18.522 1.00 45.53 209 ARG A C 1
ATOM 1477 O O . ARG A 1 209 ? -66.261 22.587 -17.289 1.00 45.53 209 ARG A O 1
ATOM 1484 N N . PRO A 1 210 ? -67.101 23.296 -19.274 1.00 63.88 210 PRO A N 1
ATOM 1485 C CA . PRO A 1 210 ? -68.434 23.630 -18.791 1.00 63.88 210 PRO A CA 1
ATOM 1486 C C . PRO A 1 210 ? -69.323 22.380 -18.721 1.00 63.88 210 PRO A C 1
ATOM 1488 O O . PRO A 1 210 ? -69.059 21.413 -19.479 1.00 63.88 210 PRO A O 1
#

Mean predicted aligned error: 15.34 Å

Foldseek 3Di:
DVDDDPDDPDDDPVPDPDDPQVVLQQQVVQLCCCCPNLNVVLCVVLVASQKGWDWDADPLRQKTKIWIKGCAPVDIDTDIFMDHDPPRDHPDPPDTNSRPRSVVVSVVCSVVCVVPDHDDRDDRDPQWDDAPNHIDGVVCNVVPDDPDDPPPPPDDPDDDDDDDDDDDDDDDDDPDDDDDPDDDDDPDDDPDDDDDDDDDDDDDDDDDDD

Nearest PDB structures (foldseek):
  5hl9-assembly1_A  TM=8.595E-01  e=1.642E-06  Escherichia coli K-12
  5hlb-assembly1_A  TM=7.923E-01  e=2.388E-06  Escherichia coli K-12
  3vma-assembly1_A  TM=7.967E-01  e=6.483E-06  Escherichia coli K-12
  2fgg-assembly1_A  TM=4.980E-01  e=2.046E-01  Mycobacterium tuberculosis
  4wpy-assembly1_A-2  TM=4.256E-01  e=1.707E+00  Mycobacterium tuberculosis H37Rv

Sequence (210 aa):
VVFEAPAPPARDEALRVVPARNVFITNSLLNDVARYGTAARAQGQLGRGDLYGKTGTTNDAVDAWFAGFQAGPAGGLVAVVWLGHDEPQSLGSRESGGGLALPVWIAYMAQALKGVAVAPPPEPPEGVSRLNDDWVYSQWADGSFVAGVGLDEAVQPAEAASAAGPALPSAAPLPARSAPPASSPAPAAATAPAPPAPPAPSPASGVHRP

Secondary structure (DSSP, 8-state):
----PPPPPPP-GGG--S-HHHHHHHHHHHHHHHHTSTTTHHHHHHT-SSEEEEEEE-GGGS-EEEEEEE--TT--EEEEEEE--SS-----TT--IIIIIHHHHHHHHHHHTTTPPPPPPPPPPTTEEEETTEEEEGGGTTS-S----S-TTS------------PPPPPPPPPPPPPPPPPPPPPPP--PPPPPPPPPPPP-------

Radius of gyration: 26.98 Å; Cα contacts (8 Å, |Δi|>4): 217; chains: 1; bounding box: 97×46×66 Å

pLDDT: mean 78.1, std 21.43, range [32.19, 98.44]